Protein AF-A2BY69-F1 (afdb_monomer_lite)

Foldseek 3Di:
DDDPLLVVLVVQVVCVLLPVRPDDPVVSVVSVVVCCVVPVPTVSVVCVQVFSPDDFAADDVPVLLVPDDFQQKKKKFFQFQAWKKKWKDAQQATDFIATRSGHTQSVLLVQAPQDDRGFPGGHIWMWMWGKFFWPDASVVGHVVRVCSSVDDPDDSDRIATATQDISNDQAFSVVRQVNCVVRRHHHTDMDMDRGSVCVVVVQVCVVVVNPPVRGNGQWMKMARRHPVVLVVLCPDPDPRSDRMHTYGD

Structure (mmCIF, N/CA/C/O backbone):
data_AF-A2BY69-F1
#
_entry.id   AF-A2BY69-F1
#
loop_
_atom_site.group_PDB
_atom_site.id
_atom_site.type_symbol
_atom_site.label_atom_id
_atom_site.label_alt_id
_atom_site.label_comp_id
_atom_site.label_asym_id
_atom_site.label_entity_id
_atom_site.label_seq_id
_atom_site.pdbx_PDB_ins_code
_atom_site.Cartn_x
_atom_site.Cartn_y
_atom_site.Cartn_z
_atom_site.occupancy
_atom_site.B_iso_or_equiv
_atom_site.auth_seq_id
_atom_site.auth_comp_id
_atom_site.auth_asym_id
_atom_site.auth_atom_id
_atom_site.pdbx_PDB_model_num
ATOM 1 N N . MET A 1 1 ? 21.248 -17.775 17.901 1.00 46.00 1 MET A N 1
ATOM 2 C CA . MET A 1 1 ? 20.512 -18.798 17.121 1.00 46.00 1 MET A CA 1
ATOM 3 C C . MET A 1 1 ? 19.264 -19.149 17.910 1.00 46.00 1 MET A C 1
ATOM 5 O O . MET A 1 1 ? 19.416 -19.632 19.022 1.00 46.00 1 MET A O 1
ATOM 9 N N . GLY A 1 2 ? 18.074 -18.859 17.382 1.00 60.12 2 GLY A N 1
ATOM 10 C CA . GLY A 1 2 ? 16.815 -19.071 18.106 1.00 60.12 2 GLY A CA 1
ATOM 11 C C . GLY A 1 2 ? 16.456 -20.543 18.325 1.00 60.12 2 GLY A C 1
ATOM 12 O O . GLY A 1 2 ? 16.865 -21.405 17.534 1.00 60.12 2 GLY A O 1
ATOM 13 N N . SER A 1 3 ? 15.687 -20.822 19.382 1.00 81.94 3 SER A N 1
ATOM 14 C CA . SER A 1 3 ? 15.216 -22.175 19.720 1.00 81.94 3 SER A CA 1
ATOM 15 C C . SER A 1 3 ? 14.334 -22.765 18.605 1.00 81.94 3 SER A C 1
ATOM 17 O O . SER A 1 3 ? 13.767 -22.035 17.791 1.00 81.94 3 SER A O 1
ATOM 19 N N . LEU A 1 4 ? 14.191 -24.097 18.537 1.00 81.44 4 LEU A N 1
ATOM 20 C CA . LEU A 1 4 ? 13.299 -24.736 17.554 1.00 81.44 4 LEU A CA 1
ATOM 21 C C . LEU A 1 4 ? 11.851 -24.237 17.703 1.00 81.44 4 LEU A C 1
ATOM 23 O O . LEU A 1 4 ? 11.171 -24.002 16.706 1.00 81.44 4 LEU A O 1
ATOM 27 N N . LEU A 1 5 ? 11.409 -24.016 18.946 1.00 83.75 5 LEU A N 1
ATOM 28 C CA . LEU A 1 5 ? 10.104 -23.434 19.244 1.00 83.75 5 LEU A CA 1
ATOM 29 C C . LEU A 1 5 ? 9.996 -22.002 18.707 1.00 83.75 5 LEU A C 1
ATOM 31 O O . LEU A 1 5 ? 9.004 -21.673 18.068 1.00 83.75 5 LEU A O 1
ATOM 35 N N . GLU A 1 6 ? 11.026 -21.176 18.893 1.00 84.00 6 GLU A N 1
ATOM 36 C CA . GLU A 1 6 ? 11.064 -19.811 18.367 1.00 84.00 6 GLU A CA 1
ATOM 37 C C . GLU A 1 6 ? 11.019 -19.778 16.834 1.00 84.00 6 GLU A C 1
ATOM 39 O O . GLU A 1 6 ? 10.258 -19.004 16.256 1.00 84.00 6 GLU A O 1
ATOM 44 N N . LYS A 1 7 ? 11.789 -20.640 16.158 1.00 80.88 7 LYS A N 1
ATOM 45 C CA . LYS A 1 7 ? 11.764 -20.761 14.691 1.00 80.88 7 LYS A CA 1
ATOM 46 C C . LYS A 1 7 ? 10.387 -21.183 14.184 1.00 80.88 7 LYS A C 1
ATOM 48 O O . LYS A 1 7 ? 9.907 -20.623 13.203 1.00 80.88 7 LYS A O 1
ATOM 53 N N . ASN A 1 8 ? 9.742 -22.128 14.868 1.00 82.94 8 ASN A N 1
ATOM 54 C CA . ASN A 1 8 ? 8.396 -22.576 14.523 1.00 82.94 8 ASN A CA 1
ATOM 55 C C . ASN A 1 8 ? 7.365 -21.465 14.733 1.00 82.94 8 ASN A C 1
ATOM 57 O O . ASN A 1 8 ? 6.547 -21.234 13.852 1.00 82.94 8 ASN A O 1
ATOM 61 N N . VAL A 1 9 ? 7.422 -20.744 15.856 1.00 84.75 9 VAL A N 1
ATOM 62 C CA . VAL A 1 9 ? 6.526 -19.610 16.120 1.00 84.75 9 VAL A CA 1
ATOM 63 C C . VAL A 1 9 ? 6.749 -18.489 15.103 1.00 84.75 9 VAL A C 1
ATOM 65 O O . VAL A 1 9 ? 5.772 -18.009 14.541 1.00 84.75 9 VAL A O 1
ATOM 68 N N . LYS A 1 10 ? 8.003 -18.139 14.776 1.00 80.69 10 LYS A N 1
ATOM 69 C CA . LYS A 1 10 ? 8.342 -17.184 13.703 1.00 80.69 10 LYS A CA 1
ATOM 70 C C . LYS A 1 10 ? 7.743 -17.598 12.365 1.00 80.69 10 LYS A C 1
ATOM 72 O O . LYS A 1 10 ? 7.060 -16.803 11.734 1.00 80.69 10 LYS A O 1
ATOM 77 N N . HIS A 1 11 ? 7.950 -18.849 11.963 1.00 78.19 11 HIS A N 1
ATOM 78 C CA . HIS A 1 11 ? 7.415 -19.366 10.710 1.00 78.19 11 HIS A CA 1
ATOM 79 C C . HIS A 1 11 ? 5.881 -19.344 10.693 1.00 78.19 11 HIS A C 1
ATOM 81 O O . HIS A 1 11 ? 5.283 -18.899 9.721 1.00 78.19 11 HIS A O 1
ATOM 87 N N . LEU A 1 12 ? 5.229 -19.782 11.771 1.00 79.88 12 LEU A N 1
ATOM 88 C CA . LEU A 1 12 ? 3.771 -19.781 11.882 1.00 79.88 12 LEU A CA 1
ATOM 89 C C . LEU A 1 12 ? 3.195 -18.360 11.883 1.00 79.88 12 LEU A C 1
ATOM 91 O O . LEU A 1 12 ? 2.178 -18.130 11.234 1.00 79.88 12 LEU A O 1
ATOM 95 N N . ASP A 1 13 ? 3.858 -17.413 12.551 1.00 75.50 13 ASP A N 1
ATOM 96 C CA . ASP A 1 13 ? 3.493 -15.994 12.551 1.00 75.50 13 ASP A CA 1
ATOM 97 C C . ASP A 1 13 ? 3.672 -15.393 11.153 1.00 75.50 13 ASP A C 1
ATOM 99 O O . ASP A 1 13 ? 2.774 -14.738 10.640 1.00 75.50 13 ASP A O 1
ATOM 103 N N . GLU A 1 14 ? 4.781 -15.676 10.467 1.00 70.25 14 GLU A N 1
ATOM 104 C CA . GLU A 1 14 ? 4.990 -15.286 9.070 1.00 70.25 14 GLU A CA 1
ATOM 105 C C . GLU A 1 14 ? 3.899 -15.852 8.160 1.00 70.25 14 GLU A C 1
ATOM 107 O O . GLU A 1 14 ? 3.285 -15.089 7.418 1.00 70.25 14 GLU A O 1
ATOM 112 N N . GLN A 1 15 ? 3.598 -17.151 8.253 1.00 65.88 15 GLN A N 1
ATOM 113 C CA . GLN A 1 15 ? 2.539 -17.803 7.480 1.00 65.88 15 GLN A CA 1
ATOM 114 C C . GLN A 1 15 ? 1.158 -17.213 7.792 1.00 65.88 15 GLN A C 1
ATOM 116 O O . GLN A 1 15 ? 0.375 -16.965 6.878 1.00 65.88 15 GLN A O 1
ATOM 121 N N . TYR A 1 16 ? 0.867 -16.899 9.053 1.00 66.88 16 TYR A N 1
ATOM 122 C CA . TYR A 1 16 ? -0.346 -16.185 9.451 1.00 66.88 16 TYR A CA 1
ATOM 123 C C . TYR A 1 16 ? -0.386 -14.751 8.892 1.00 66.88 16 TYR A C 1
ATOM 125 O O . TYR A 1 16 ? -1.410 -14.293 8.382 1.00 66.88 16 TYR A O 1
ATOM 133 N N . ARG A 1 17 ? 0.745 -14.039 8.907 1.00 60.16 17 ARG A N 1
ATOM 134 C CA . ARG A 1 17 ? 0.913 -12.678 8.363 1.00 60.16 17 ARG A CA 1
ATOM 135 C C . ARG A 1 17 ? 0.925 -12.628 6.846 1.00 60.16 17 ARG A C 1
ATOM 137 O O . ARG A 1 17 ? 0.700 -11.552 6.300 1.00 60.16 17 ARG A O 1
ATOM 144 N N . ILE A 1 18 ? 1.178 -13.750 6.183 1.00 52.03 18 ILE A N 1
ATOM 145 C CA . ILE A 1 18 ? 0.879 -14.009 4.775 1.00 52.03 18 ILE A CA 1
ATOM 146 C C . ILE A 1 18 ? -0.344 -14.924 4.665 1.00 52.03 18 ILE A C 1
ATOM 148 O O . ILE A 1 18 ? -0.424 -15.728 3.742 1.00 52.03 18 ILE A O 1
ATOM 152 N N . GLY A 1 19 ? -1.289 -14.799 5.619 1.00 44.56 19 GLY A N 1
ATOM 153 C CA . GLY A 1 19 ? -2.601 -15.470 5.772 1.00 44.56 19 GLY A CA 1
ATOM 154 C C . GLY A 1 19 ? -2.773 -16.809 5.061 1.00 44.56 19 GLY A C 1
ATOM 155 O O . GLY A 1 19 ? -3.792 -17.066 4.418 1.00 44.56 19 GLY A O 1
ATOM 156 N N . ASN A 1 20 ? -1.756 -17.635 5.215 1.00 60.81 20 ASN A N 1
ATOM 157 C CA . ASN A 1 20 ? -1.714 -19.059 5.003 1.00 60.81 20 ASN A CA 1
ATOM 158 C C . ASN A 1 20 ? -1.610 -19.694 6.393 1.00 60.81 20 ASN A C 1
ATOM 160 O O . ASN A 1 20 ? -0.633 -20.364 6.713 1.00 60.81 20 ASN A O 1
ATOM 164 N N . ALA A 1 21 ? -2.570 -19.382 7.268 1.00 72.81 21 ALA A N 1
ATOM 165 C CA . ALA A 1 21 ? -2.542 -19.843 8.648 1.00 72.81 21 ALA A CA 1
ATOM 166 C C . ALA A 1 21 ? -2.501 -21.379 8.674 1.00 72.81 21 ALA A C 1
ATOM 168 O O . ALA A 1 21 ? -3.460 -22.042 8.284 1.00 72.81 21 ALA A O 1
ATOM 169 N N . LEU A 1 22 ? -1.365 -21.935 9.103 1.00 74.44 22 LEU A N 1
ATOM 170 C CA . LEU A 1 22 ? -1.152 -23.384 9.165 1.00 74.44 22 LEU A CA 1
ATOM 171 C C . LEU A 1 22 ? -1.817 -24.014 10.395 1.00 74.44 22 LEU A C 1
ATOM 173 O O . LEU A 1 22 ? -2.024 -25.224 10.437 1.00 74.44 22 LEU A O 1
ATOM 177 N N . ILE A 1 23 ? -2.139 -23.195 11.397 1.00 81.50 23 ILE A N 1
ATOM 178 C CA . ILE A 1 23 ? -2.785 -23.597 12.646 1.00 81.50 23 ILE A CA 1
ATOM 179 C C . ILE A 1 23 ? -3.854 -22.574 13.042 1.00 81.50 23 ILE A C 1
ATOM 181 O O . ILE A 1 23 ? -3.875 -21.456 12.531 1.00 81.50 23 ILE A O 1
ATOM 185 N N . SER A 1 24 ? -4.742 -22.958 13.961 1.00 77.00 24 SER A N 1
ATOM 186 C CA . SER A 1 24 ? -5.761 -22.057 14.503 1.00 77.00 24 SER A CA 1
ATOM 187 C C . SER A 1 24 ? -5.163 -21.002 15.434 1.00 77.00 24 SER A C 1
ATOM 189 O O . SER A 1 24 ? -4.161 -21.260 16.101 1.00 77.00 24 SER A O 1
ATOM 191 N N . ASP A 1 25 ? -5.840 -19.858 15.563 1.00 67.25 25 ASP A N 1
ATOM 192 C CA . ASP A 1 25 ? -5.451 -18.775 16.481 1.00 67.25 25 ASP A CA 1
ATOM 193 C C . ASP A 1 25 ? -5.247 -19.290 17.913 1.00 67.25 25 ASP A C 1
ATOM 195 O O . ASP A 1 25 ? -4.233 -19.011 18.541 1.00 67.25 25 ASP A O 1
ATOM 199 N N . LYS A 1 26 ? -6.143 -20.161 18.401 1.00 79.62 26 LYS A N 1
ATOM 200 C CA . LYS A 1 26 ? -6.030 -20.763 19.740 1.00 79.62 26 LYS A CA 1
ATOM 201 C C . LYS A 1 26 ? -4.770 -21.625 19.897 1.00 79.62 26 LYS A C 1
ATOM 203 O O . LYS A 1 26 ? -4.172 -21.644 20.970 1.00 79.62 26 LYS A O 1
ATOM 208 N N . ALA A 1 27 ? -4.382 -22.361 18.855 1.00 78.50 27 ALA A N 1
ATOM 209 C CA . ALA A 1 27 ? -3.165 -23.169 18.870 1.00 78.50 27 ALA A CA 1
ATOM 210 C C . ALA A 1 27 ? -1.909 -22.289 18.789 1.00 78.50 27 ALA A C 1
ATOM 212 O O . ALA A 1 27 ? -0.932 -22.550 19.493 1.00 78.50 27 ALA A O 1
ATOM 213 N N . PHE A 1 28 ? -1.954 -21.228 17.981 1.00 84.06 28 PHE A N 1
ATOM 214 C CA . PHE A 1 28 ? -0.877 -20.249 17.882 1.00 84.06 28 PHE A CA 1
ATOM 215 C C . PHE A 1 28 ? -0.664 -19.507 19.208 1.00 84.06 28 PHE A C 1
ATOM 217 O O . PHE A 1 28 ? 0.459 -19.473 19.706 1.00 84.06 28 PHE A O 1
ATOM 224 N N . ASP A 1 29 ? -1.735 -19.032 19.848 1.00 78.94 29 ASP A N 1
ATOM 225 C CA . ASP A 1 29 ? -1.695 -18.386 21.165 1.00 78.94 29 ASP A CA 1
ATOM 226 C C . ASP A 1 29 ? -1.069 -19.293 22.232 1.00 78.94 29 ASP A C 1
ATOM 228 O O . ASP A 1 29 ? -0.326 -18.837 23.102 1.00 78.94 29 ASP A O 1
ATOM 232 N N . GLN A 1 30 ? -1.362 -20.596 22.182 1.00 87.69 30 GLN A 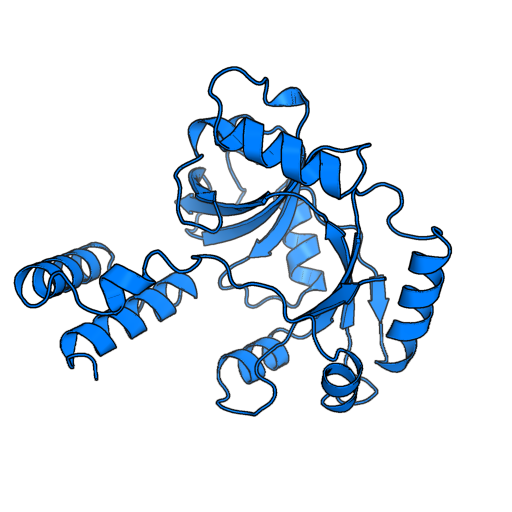N 1
ATOM 233 C CA . GLN A 1 30 ? -0.788 -21.573 23.105 1.00 87.69 30 GLN A CA 1
ATOM 234 C C . GLN A 1 30 ? 0.723 -21.739 22.875 1.00 87.69 30 GLN A C 1
ATOM 236 O O . GLN A 1 30 ? 1.489 -21.777 23.839 1.00 87.69 30 GLN A O 1
ATOM 241 N N . LEU A 1 31 ? 1.164 -21.816 21.614 1.00 87.50 31 LEU A N 1
ATOM 242 C CA . LEU A 1 31 ? 2.583 -21.899 21.254 1.00 87.50 31 LEU A CA 1
ATOM 243 C C . LEU A 1 31 ? 3.340 -20.623 21.626 1.00 87.50 31 LEU A C 1
ATOM 245 O O . LEU A 1 31 ? 4.443 -20.706 22.161 1.00 87.50 31 LEU A O 1
ATOM 249 N N . GLU A 1 32 ? 2.733 -19.460 21.409 1.00 84.38 32 GLU A N 1
ATOM 250 C CA . GLU A 1 32 ? 3.304 -18.173 21.787 1.00 84.38 32 GLU A CA 1
ATOM 251 C C . GLU A 1 32 ? 3.424 -18.036 23.312 1.00 84.38 32 GLU A C 1
ATOM 253 O O . GLU A 1 32 ? 4.479 -17.644 23.807 1.00 84.38 32 GLU A O 1
ATOM 258 N N . LYS A 1 33 ? 2.400 -18.434 24.081 1.00 87.19 33 LYS A N 1
ATOM 259 C CA . LYS A 1 33 ? 2.476 -18.490 25.554 1.00 87.19 33 LYS A CA 1
ATOM 260 C C . LYS A 1 33 ? 3.572 -19.432 26.036 1.00 87.19 33 LYS A C 1
ATOM 262 O O . LYS A 1 33 ? 4.280 -19.112 26.990 1.00 87.19 33 LYS A O 1
ATOM 267 N N . ASN A 1 34 ? 3.718 -20.585 25.387 1.00 87.94 34 ASN A N 1
ATOM 268 C CA . ASN A 1 34 ? 4.782 -21.528 25.706 1.00 87.94 34 ASN A CA 1
ATOM 269 C C . ASN A 1 34 ? 6.156 -20.914 25.433 1.00 87.94 34 ASN A C 1
ATOM 271 O O . ASN A 1 34 ? 7.016 -20.999 26.304 1.00 87.94 34 ASN A O 1
ATOM 275 N N . LEU A 1 35 ? 6.332 -20.248 24.287 1.00 87.06 35 LEU A N 1
ATOM 276 C CA . LEU A 1 35 ? 7.573 -19.559 23.940 1.00 87.06 35 LEU A CA 1
ATOM 277 C C . LEU A 1 35 ? 7.890 -18.434 24.932 1.00 87.06 35 LEU A C 1
ATOM 279 O O . LEU A 1 35 ? 9.024 -18.340 25.383 1.00 87.06 35 LEU A O 1
ATOM 283 N N . LEU A 1 36 ? 6.893 -17.641 25.338 1.00 85.50 36 LEU A N 1
ATOM 284 C CA . LEU A 1 36 ? 7.053 -16.580 26.339 1.00 85.50 36 LEU A CA 1
ATOM 285 C C . LEU A 1 36 ? 7.477 -17.140 27.699 1.00 85.50 36 LEU A C 1
ATOM 287 O O . LEU A 1 36 ? 8.297 -16.542 28.387 1.00 85.50 36 LEU A O 1
ATOM 291 N N . ARG A 1 37 ? 6.938 -18.301 28.087 1.00 87.44 37 ARG A N 1
ATOM 292 C CA . ARG A 1 37 ? 7.314 -18.979 29.332 1.00 87.44 37 ARG A CA 1
ATOM 293 C C . ARG A 1 37 ? 8.746 -19.510 29.286 1.00 87.44 37 ARG A C 1
ATOM 295 O O . ARG A 1 37 ? 9.422 -19.493 30.307 1.00 87.44 37 ARG A O 1
ATOM 302 N N . THR A 1 38 ? 9.175 -20.041 28.143 1.00 87.94 38 THR A N 1
ATOM 303 C CA . THR A 1 38 ? 10.484 -20.696 28.013 1.00 87.94 38 THR A CA 1
ATOM 304 C C . THR A 1 38 ? 11.613 -19.725 27.705 1.00 87.94 38 THR A C 1
ATOM 306 O O . THR A 1 38 ? 12.724 -19.933 28.174 1.00 87.94 38 THR A O 1
ATOM 309 N N . ASP A 1 39 ? 11.343 -18.698 26.902 1.00 85.06 39 ASP A N 1
ATOM 310 C CA . ASP A 1 39 ? 12.336 -17.727 26.449 1.00 85.06 39 ASP A CA 1
ATOM 311 C C . ASP A 1 39 ? 11.678 -16.351 26.201 1.00 85.06 39 ASP A C 1
ATOM 313 O O . ASP A 1 39 ? 11.370 -15.973 25.063 1.00 85.06 39 ASP A O 1
ATOM 317 N N . PRO A 1 40 ? 11.408 -15.595 27.281 1.00 82.75 40 PRO A N 1
ATOM 318 C CA . PRO A 1 40 ? 10.692 -14.324 27.205 1.00 82.75 40 PRO A CA 1
ATOM 319 C C . PRO A 1 40 ? 11.471 -13.210 26.496 1.00 82.75 40 PRO A C 1
ATOM 321 O O . PRO A 1 40 ? 10.858 -12.227 26.086 1.00 82.75 40 PRO A O 1
ATOM 324 N N . GLN A 1 41 ? 12.794 -13.342 26.348 1.00 81.44 41 GLN A N 1
ATOM 325 C CA . GLN A 1 41 ? 13.646 -12.357 25.670 1.00 81.44 41 GLN A CA 1
ATOM 326 C C . GLN A 1 41 ? 14.131 -12.826 24.292 1.00 81.44 41 GLN A C 1
ATOM 328 O O . GLN A 1 41 ? 15.046 -12.218 23.733 1.00 81.44 41 GLN A O 1
ATOM 333 N N . CYS A 1 42 ? 13.529 -13.878 23.726 1.00 78.31 42 CYS A N 1
ATOM 334 C CA . CYS A 1 42 ? 13.924 -14.380 22.415 1.00 78.31 42 CYS A CA 1
ATOM 335 C C . CYS A 1 42 ? 13.767 -13.332 21.304 1.00 78.31 42 CYS A C 1
ATOM 337 O O . CYS A 1 42 ? 12.946 -12.406 21.377 1.00 78.31 42 CYS A O 1
ATOM 339 N N . ASP A 1 43 ? 14.521 -13.528 20.219 1.00 75.31 43 ASP A N 1
ATOM 340 C CA . ASP A 1 43 ? 14.496 -12.628 19.070 1.00 75.31 43 ASP A CA 1
ATOM 341 C C . ASP A 1 43 ? 13.080 -12.482 18.506 1.00 75.31 43 ASP A C 1
ATOM 343 O O . ASP A 1 43 ? 12.744 -11.408 18.031 1.00 75.31 43 ASP A O 1
ATOM 347 N N . TYR A 1 44 ? 12.225 -13.509 18.572 1.00 76.38 44 TYR A N 1
ATOM 348 C CA . TYR A 1 44 ? 10.820 -13.395 18.177 1.00 76.38 44 TYR A CA 1
ATOM 349 C C . TYR A 1 44 ? 10.080 -12.288 18.933 1.00 76.38 44 TYR A C 1
ATOM 351 O O . TYR A 1 44 ? 9.472 -11.455 18.277 1.00 76.38 44 TYR A O 1
ATOM 359 N N . PHE A 1 45 ? 10.144 -12.203 20.265 1.00 73.44 45 PHE A N 1
ATOM 360 C CA . PHE A 1 45 ? 9.441 -11.136 20.996 1.00 73.44 45 PHE A CA 1
ATOM 361 C C . PHE A 1 45 ? 10.094 -9.765 20.800 1.00 73.44 45 PHE A C 1
ATOM 363 O O . PHE A 1 45 ? 9.388 -8.757 20.719 1.00 73.44 45 PHE A O 1
ATOM 370 N N . ASN A 1 46 ? 11.416 -9.733 20.614 1.00 65.19 46 ASN A N 1
ATOM 371 C CA . ASN A 1 46 ? 12.148 -8.509 20.285 1.00 65.19 46 ASN A CA 1
ATOM 372 C C . ASN A 1 46 ? 11.803 -8.000 18.867 1.00 65.19 46 ASN A C 1
ATOM 374 O O . ASN A 1 46 ? 11.634 -6.801 18.651 1.00 65.19 46 ASN A O 1
ATOM 378 N N . GLN A 1 47 ? 11.643 -8.913 17.902 1.00 58.16 47 GLN A N 1
ATOM 379 C CA . GLN A 1 47 ? 11.380 -8.647 16.481 1.00 58.16 47 GLN A CA 1
ATOM 380 C C . GLN A 1 47 ? 9.893 -8.669 16.116 1.00 58.16 47 GLN A C 1
ATOM 382 O O . GLN A 1 47 ? 9.532 -8.191 15.047 1.00 58.16 47 GLN A O 1
ATOM 387 N N . LYS A 1 48 ? 8.991 -9.150 16.974 1.00 54.28 48 LYS A N 1
ATOM 388 C CA . LYS A 1 48 ? 7.537 -9.026 16.771 1.00 54.28 48 LYS A CA 1
ATOM 389 C C . LYS A 1 48 ? 7.141 -7.551 16.637 1.00 54.28 48 LYS A C 1
ATOM 391 O O . LYS A 1 48 ? 6.212 -7.226 15.900 1.00 54.28 48 LYS A O 1
ATOM 396 N N . ASN A 1 49 ? 7.924 -6.671 17.265 1.00 43.09 49 ASN A N 1
ATOM 397 C CA . ASN A 1 49 ? 7.853 -5.215 17.152 1.00 43.09 49 ASN A CA 1
ATOM 398 C C . ASN A 1 49 ? 8.537 -4.643 15.887 1.00 43.09 49 ASN A C 1
ATOM 400 O O . ASN A 1 49 ? 8.316 -3.478 15.546 1.00 43.09 49 ASN A O 1
ATOM 404 N N . ASN A 1 50 ? 9.318 -5.441 15.148 1.00 40.59 50 ASN A N 1
ATOM 405 C CA . ASN A 1 50 ? 9.857 -5.073 13.839 1.00 40.59 50 ASN A CA 1
ATOM 406 C C . ASN A 1 50 ? 8.766 -5.225 12.772 1.00 40.59 50 ASN A C 1
ATOM 408 O O . ASN A 1 50 ? 8.564 -6.275 12.175 1.00 40.59 50 ASN A O 1
ATOM 412 N N . LEU A 1 51 ? 8.052 -4.115 12.584 1.00 45.81 51 LEU A N 1
ATOM 413 C CA . LEU A 1 51 ? 7.199 -3.740 11.456 1.00 45.81 51 LEU A CA 1
ATOM 414 C C . LEU A 1 51 ? 6.363 -4.884 10.842 1.00 45.81 51 LEU A C 1
ATOM 416 O O . LEU A 1 51 ? 6.757 -5.547 9.887 1.00 45.81 51 LEU A O 1
ATOM 420 N N . LEU A 1 52 ? 5.119 -5.002 11.308 1.00 58.53 52 LEU A N 1
ATOM 421 C CA . LEU A 1 52 ? 4.065 -5.872 10.763 1.00 58.53 52 LEU A CA 1
ATOM 422 C C . LEU A 1 52 ? 3.729 -5.591 9.284 1.00 58.53 52 LEU A C 1
ATOM 424 O O . LEU A 1 52 ? 3.056 -6.396 8.638 1.00 58.53 52 LEU A O 1
ATOM 428 N N . LEU A 1 53 ? 4.202 -4.465 8.735 1.00 59.72 53 LEU A N 1
ATOM 429 C CA . LEU A 1 53 ? 4.135 -4.135 7.312 1.00 59.72 53 LEU A CA 1
ATOM 430 C C . LEU A 1 53 ? 5.559 -3.904 6.766 1.00 59.72 53 LEU A C 1
ATOM 432 O O . LEU A 1 53 ? 6.260 -3.036 7.296 1.00 59.72 53 LEU A O 1
ATOM 436 N N . PRO A 1 54 ? 5.985 -4.626 5.710 1.00 59.94 54 PRO A N 1
ATOM 437 C CA . PRO A 1 54 ? 7.325 -4.490 5.153 1.00 59.94 54 PRO A CA 1
ATOM 438 C C . PRO A 1 54 ? 7.523 -3.106 4.528 1.00 59.94 54 PRO A C 1
ATOM 440 O O . PRO A 1 54 ? 6.600 -2.528 3.948 1.00 59.94 54 PRO A O 1
ATOM 443 N N . SER A 1 55 ? 8.746 -2.588 4.625 1.00 61.53 55 SER A N 1
ATOM 444 C CA . SER A 1 55 ? 9.159 -1.389 3.894 1.00 61.53 55 SER A CA 1
ATOM 445 C C . SER A 1 55 ? 9.354 -1.710 2.407 1.00 61.53 55 SER A C 1
ATOM 447 O O . SER A 1 55 ? 9.683 -2.836 2.039 1.00 61.53 55 SER A O 1
ATOM 449 N N . LEU A 1 56 ? 9.154 -0.714 1.543 1.00 72.31 56 LEU A N 1
ATOM 450 C CA . LEU A 1 56 ? 9.498 -0.829 0.124 1.00 72.31 56 LEU A CA 1
ATOM 451 C C . LEU A 1 56 ? 11.016 -0.757 -0.052 1.00 72.31 56 LEU A C 1
ATOM 453 O O . LEU A 1 56 ? 11.647 0.116 0.543 1.00 72.31 56 LEU A O 1
ATOM 457 N N . ALA A 1 57 ? 11.570 -1.600 -0.922 1.00 73.31 57 ALA A N 1
ATOM 458 C CA . ALA A 1 57 ? 12.945 -1.439 -1.377 1.00 73.31 57 ALA A CA 1
ATOM 459 C C . ALA A 1 57 ? 13.076 -0.194 -2.268 1.00 73.31 57 ALA A C 1
ATOM 461 O O . ALA A 1 57 ? 12.152 0.154 -3.014 1.00 73.31 57 ALA A O 1
ATOM 462 N N . ASN A 1 58 ? 14.197 0.514 -2.133 1.00 68.88 58 ASN A N 1
ATOM 463 C CA . ASN A 1 58 ? 14.375 1.860 -2.683 1.00 68.88 58 ASN A CA 1
ATOM 464 C C . ASN A 1 58 ? 15.821 2.204 -3.082 1.00 68.88 58 ASN A C 1
ATOM 466 O O . ASN A 1 58 ? 16.088 3.367 -3.368 1.00 68.88 58 ASN A O 1
ATOM 470 N N . GLU A 1 59 ? 16.739 1.239 -3.091 1.00 67.31 59 GLU A N 1
ATOM 471 C CA . GLU A 1 59 ? 18.169 1.477 -3.326 1.00 67.31 59 GLU A CA 1
ATOM 472 C C . GLU A 1 59 ? 18.513 1.519 -4.823 1.00 67.31 59 GLU A C 1
ATOM 474 O O . GLU A 1 59 ? 18.998 2.533 -5.317 1.00 67.31 59 GLU A O 1
ATOM 479 N N . ASN A 1 60 ? 18.202 0.458 -5.578 1.00 79.62 60 ASN A N 1
ATOM 480 C CA . ASN A 1 60 ? 18.549 0.342 -6.993 1.00 79.62 60 ASN A CA 1
ATOM 481 C C . ASN A 1 60 ? 17.403 -0.233 -7.847 1.00 79.62 60 ASN A C 1
ATOM 483 O O . ASN A 1 60 ? 17.337 -1.423 -8.164 1.00 79.62 60 ASN A O 1
ATOM 487 N N . HIS A 1 61 ? 16.496 0.648 -8.277 1.00 82.69 61 HIS A N 1
ATOM 488 C CA . HIS A 1 61 ? 15.399 0.269 -9.172 1.00 82.69 61 HIS A CA 1
ATOM 489 C C . HIS A 1 61 ? 15.884 -0.202 -10.557 1.00 82.69 61 HIS A C 1
ATOM 491 O O . HIS A 1 61 ? 15.156 -0.929 -11.230 1.00 82.69 61 HIS A O 1
ATOM 497 N N . ILE A 1 62 ? 17.100 0.171 -10.981 1.00 87.12 62 ILE A N 1
ATOM 498 C CA . ILE A 1 62 ? 17.690 -0.269 -12.253 1.00 87.12 62 ILE A CA 1
ATOM 499 C C . ILE A 1 62 ? 18.024 -1.760 -12.177 1.00 87.12 62 ILE A C 1
ATOM 501 O O . ILE A 1 62 ? 17.632 -2.511 -13.067 1.00 87.12 62 ILE A O 1
ATOM 505 N N . GLU A 1 63 ? 18.660 -2.211 -11.091 1.00 87.75 63 GLU A N 1
ATOM 506 C CA . GLU A 1 63 ? 18.906 -3.641 -10.848 1.00 87.75 63 GLU A CA 1
ATOM 507 C C . GLU A 1 63 ? 17.600 -4.436 -10.760 1.00 87.75 63 GLU A C 1
ATOM 509 O O . GLU A 1 63 ? 17.477 -5.503 -11.367 1.00 87.75 63 GLU A O 1
ATOM 514 N N . PHE A 1 64 ? 16.590 -3.892 -10.073 1.00 89.00 64 PHE A N 1
ATOM 515 C CA . PHE A 1 64 ? 15.267 -4.510 -10.037 1.00 89.00 64 PHE A CA 1
ATOM 516 C C . PHE A 1 64 ? 14.689 -4.683 -11.449 1.00 89.00 64 PHE A C 1
ATOM 518 O O . PHE A 1 64 ? 14.249 -5.778 -11.792 1.00 89.00 64 PHE A O 1
ATOM 525 N N . LEU A 1 65 ? 14.723 -3.652 -12.296 1.00 91.19 65 LEU A N 1
ATOM 526 C CA . LEU A 1 65 ? 14.214 -3.749 -13.668 1.00 91.19 65 LEU A CA 1
ATOM 527 C C . LEU A 1 65 ? 15.051 -4.687 -14.547 1.00 91.19 65 LEU A C 1
ATOM 529 O O . LEU A 1 65 ? 14.478 -5.404 -15.366 1.00 91.19 65 LEU A O 1
ATOM 533 N N . ALA A 1 66 ? 16.372 -4.717 -14.361 1.00 91.19 66 ALA A N 1
ATOM 534 C CA . ALA A 1 66 ? 17.275 -5.622 -15.068 1.00 91.19 66 ALA A CA 1
ATOM 535 C C . ALA A 1 66 ? 17.033 -7.096 -14.701 1.00 91.19 66 ALA A C 1
ATOM 537 O O . ALA A 1 66 ? 17.209 -7.977 -15.538 1.00 91.19 66 ALA A O 1
ATOM 538 N N . SER A 1 67 ? 16.560 -7.367 -13.478 1.00 89.88 67 SER A N 1
ATOM 539 C CA . SER A 1 67 ? 16.187 -8.716 -13.027 1.00 89.88 67 SER A CA 1
ATOM 540 C C . SER A 1 67 ? 14.865 -9.241 -13.620 1.00 89.88 67 SER A C 1
ATOM 542 O O . SER A 1 67 ? 14.450 -10.361 -13.313 1.00 89.88 67 SER A O 1
ATOM 544 N N . LEU A 1 68 ? 14.158 -8.441 -14.426 1.00 92.19 68 LEU A N 1
ATOM 545 C CA . LEU A 1 68 ? 12.865 -8.786 -15.017 1.00 92.19 68 LEU A CA 1
ATOM 546 C C . LEU A 1 68 ? 12.975 -9.025 -16.525 1.00 92.19 68 LEU A C 1
ATOM 548 O O . LEU A 1 68 ? 13.749 -8.382 -17.231 1.00 92.19 68 LEU A O 1
ATOM 552 N N . LEU A 1 69 ? 12.108 -9.893 -17.053 1.00 93.88 69 LEU A N 1
ATOM 553 C CA . LEU A 1 69 ? 11.935 -10.023 -18.500 1.00 93.88 69 LEU A CA 1
ATOM 554 C C . LEU A 1 69 ? 11.406 -8.706 -19.082 1.00 93.88 69 LEU A C 1
ATOM 556 O O . LEU A 1 69 ? 10.544 -8.062 -18.477 1.00 93.88 69 LEU A O 1
ATOM 560 N N . LYS A 1 70 ? 11.855 -8.338 -20.287 1.00 94.31 70 LYS A N 1
ATOM 561 C CA . LYS A 1 70 ? 11.490 -7.068 -20.946 1.00 94.31 70 LYS A CA 1
ATOM 562 C C . LYS A 1 70 ? 9.978 -6.859 -21.083 1.00 94.31 70 LYS A C 1
ATOM 564 O O . LYS A 1 70 ? 9.519 -5.727 -20.992 1.00 94.31 70 LYS A O 1
ATOM 569 N N . ASN A 1 71 ? 9.215 -7.934 -21.277 1.00 95.38 71 ASN A N 1
ATOM 570 C CA . ASN A 1 71 ? 7.752 -7.946 -21.407 1.00 95.38 71 ASN A CA 1
ATOM 571 C C . ASN A 1 71 ? 7.014 -8.184 -20.073 1.00 95.38 71 ASN A C 1
ATOM 573 O O . ASN A 1 71 ? 5.825 -8.515 -20.063 1.00 95.38 71 ASN A O 1
ATOM 577 N N . THR A 1 72 ? 7.703 -8.055 -18.936 1.00 96.31 72 THR A N 1
ATOM 578 C CA . THR A 1 72 ? 7.052 -8.149 -17.628 1.00 96.31 72 THR A CA 1
ATOM 579 C C . THR A 1 72 ? 6.097 -6.975 -17.462 1.00 96.31 72 THR A C 1
ATOM 581 O O . THR A 1 72 ? 6.510 -5.816 -17.458 1.00 96.31 72 THR A O 1
ATOM 584 N N . ARG A 1 73 ? 4.809 -7.280 -17.278 1.00 97.94 73 ARG A N 1
ATOM 585 C CA . ARG A 1 73 ? 3.790 -6.264 -17.003 1.00 97.94 73 ARG A CA 1
ATOM 586 C C . ARG A 1 73 ? 3.956 -5.706 -15.597 1.00 97.94 73 ARG A C 1
ATOM 588 O O . ARG A 1 73 ? 3.974 -6.473 -14.627 1.00 97.94 73 ARG A O 1
ATOM 595 N N . LEU A 1 74 ? 4.005 -4.385 -15.484 1.00 97.94 74 LEU A N 1
ATOM 596 C CA . LEU A 1 74 ? 4.143 -3.679 -14.213 1.00 97.94 74 LEU A CA 1
ATOM 597 C C . LEU A 1 74 ? 2.942 -2.768 -13.968 1.00 97.94 74 LEU A C 1
ATOM 599 O O . LEU A 1 74 ? 2.294 -2.309 -14.906 1.00 97.94 74 LEU A O 1
ATOM 603 N N . SER A 1 75 ? 2.661 -2.483 -12.701 1.00 98.00 75 SER A N 1
ATOM 604 C CA . SER A 1 75 ? 1.793 -1.378 -12.301 1.00 98.00 75 SER A CA 1
ATOM 605 C C . SER A 1 75 ? 2.636 -0.224 -11.770 1.00 98.00 75 SER A C 1
ATOM 607 O O . SER A 1 75 ? 3.528 -0.468 -10.955 1.00 98.00 75 SER A O 1
ATOM 609 N N . ILE A 1 76 ? 2.313 1.003 -12.169 1.00 98.06 76 ILE A N 1
ATOM 610 C CA . ILE A 1 76 ? 2.914 2.243 -11.676 1.00 98.06 76 ILE A CA 1
ATOM 611 C C . ILE A 1 76 ? 1.878 2.980 -10.830 1.00 98.06 76 ILE A C 1
ATOM 613 O O . ILE A 1 76 ? 0.796 3.301 -11.324 1.00 98.06 76 ILE A O 1
ATOM 617 N N . GLN A 1 77 ? 2.204 3.240 -9.569 1.00 98.00 77 GLN A N 1
ATOM 618 C CA . GLN A 1 77 ? 1.311 3.832 -8.566 1.00 98.00 77 GLN A CA 1
ATOM 619 C C . GLN A 1 77 ? 2.009 5.023 -7.887 1.00 98.00 77 GLN A C 1
ATOM 621 O O . GLN A 1 77 ? 3.239 5.061 -7.880 1.00 98.00 77 GLN A O 1
ATOM 626 N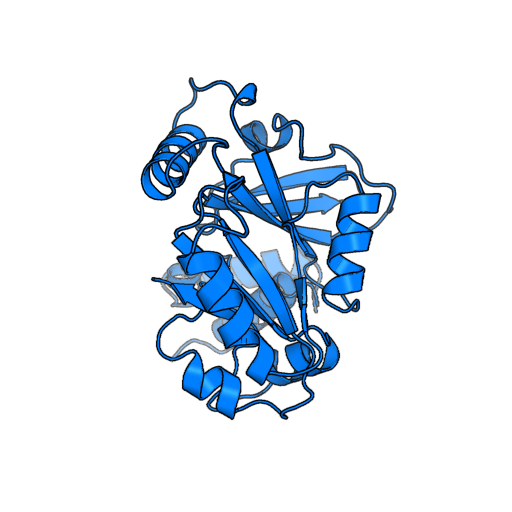 N . PRO A 1 78 ? 1.288 5.994 -7.302 1.00 97.56 78 PRO A N 1
ATOM 627 C CA . PRO A 1 78 ? 1.903 7.012 -6.455 1.00 97.56 78 PRO A CA 1
ATOM 628 C C . PRO A 1 78 ? 2.535 6.373 -5.216 1.00 97.56 78 PRO A C 1
ATOM 630 O O . PRO A 1 78 ? 1.923 5.502 -4.587 1.00 97.56 78 PRO A O 1
ATOM 633 N N . LYS A 1 79 ? 3.720 6.843 -4.819 1.00 96.19 79 LYS A N 1
ATOM 634 C CA . LYS A 1 79 ? 4.244 6.588 -3.476 1.00 96.19 79 LYS A CA 1
ATOM 635 C C . LYS A 1 79 ? 3.621 7.602 -2.518 1.00 96.19 79 LYS A C 1
ATOM 637 O O . LYS A 1 79 ? 4.192 8.649 -2.243 1.00 96.19 79 LYS A O 1
ATOM 642 N N . ILE A 1 80 ? 2.404 7.299 -2.075 1.00 96.69 80 ILE A N 1
ATOM 643 C CA . ILE A 1 80 ? 1.652 8.153 -1.150 1.00 96.69 80 ILE A CA 1
ATOM 644 C C . ILE A 1 80 ? 2.404 8.208 0.181 1.00 96.69 80 ILE A C 1
ATOM 646 O O . ILE A 1 80 ? 2.644 7.165 0.785 1.00 96.69 80 ILE A O 1
ATOM 650 N N . ASP A 1 81 ? 2.740 9.411 0.640 1.00 93.56 81 ASP A N 1
ATOM 651 C CA . ASP A 1 81 ? 3.356 9.617 1.946 1.00 93.56 81 ASP A CA 1
ATOM 652 C C . ASP A 1 81 ? 2.294 9.881 3.009 1.00 93.56 81 ASP A C 1
ATOM 654 O O . ASP A 1 81 ? 1.590 10.900 3.026 1.00 93.56 81 ASP A O 1
ATOM 658 N N . GLY A 1 82 ? 2.188 8.921 3.918 1.00 93.69 82 GLY A N 1
ATOM 659 C CA . GLY A 1 82 ? 1.216 8.906 4.988 1.00 93.69 82 GLY A CA 1
ATOM 660 C C . GLY A 1 82 ? 1.654 7.969 6.107 1.00 93.69 82 GLY A C 1
ATOM 661 O O . GLY A 1 82 ? 2.802 8.003 6.561 1.00 93.69 82 GLY A O 1
ATOM 662 N N . CYS A 1 83 ? 0.715 7.168 6.599 1.00 94.19 83 CYS A N 1
ATOM 663 C CA . CYS A 1 83 ? 0.982 6.079 7.525 1.00 94.19 83 CYS A CA 1
ATOM 664 C C . CYS A 1 83 ? 0.354 4.783 7.011 1.00 94.19 83 CYS A C 1
ATOM 666 O O . CYS A 1 83 ? -0.862 4.710 6.825 1.00 94.19 83 CYS A O 1
ATOM 668 N N . ALA A 1 84 ? 1.174 3.746 6.855 1.00 94.38 84 ALA A N 1
ATOM 669 C CA . ALA A 1 84 ? 0.717 2.423 6.461 1.00 94.38 84 ALA A CA 1
ATOM 670 C C . ALA A 1 84 ? -0.178 1.794 7.542 1.00 94.38 84 ALA A C 1
ATOM 672 O O . ALA A 1 84 ? 0.211 1.697 8.715 1.00 94.38 84 ALA A O 1
ATOM 673 N N . ILE A 1 85 ? -1.362 1.345 7.123 1.00 95.62 85 ILE A N 1
ATOM 674 C CA . ILE A 1 85 ? -2.381 0.715 7.965 1.00 95.62 85 ILE A CA 1
ATOM 675 C C . ILE A 1 85 ? -2.728 -0.666 7.403 1.00 95.62 85 ILE A C 1
ATOM 677 O O . ILE A 1 85 ? -2.959 -0.828 6.200 1.00 95.62 85 ILE A O 1
ATOM 681 N N . ALA A 1 86 ? -2.823 -1.649 8.295 1.00 93.81 86 ALA A N 1
ATOM 682 C CA . ALA A 1 86 ? -3.430 -2.945 8.017 1.00 93.81 86 ALA A CA 1
ATOM 683 C C . ALA A 1 86 ? -4.833 -2.984 8.629 1.00 93.81 86 ALA A C 1
ATOM 685 O O . ALA A 1 86 ? -5.011 -2.572 9.776 1.00 93.81 86 ALA A O 1
ATOM 686 N N . ILE A 1 87 ? -5.821 -3.481 7.886 1.00 95.19 87 ILE A N 1
ATOM 687 C CA . ILE A 1 87 ? -7.202 -3.621 8.360 1.00 95.19 87 ILE A CA 1
ATOM 688 C C . ILE A 1 87 ? -7.635 -5.074 8.209 1.00 95.19 87 ILE A C 1
ATOM 690 O O . ILE A 1 87 ? -7.625 -5.607 7.102 1.00 95.19 87 ILE A O 1
ATOM 694 N N . ASN A 1 88 ? -8.063 -5.680 9.312 1.00 92.00 88 ASN A N 1
ATOM 695 C CA . ASN A 1 88 ? -8.636 -7.017 9.345 1.00 92.00 88 ASN A CA 1
ATOM 696 C C . ASN A 1 88 ? -10.161 -6.929 9.277 1.00 92.00 88 ASN A C 1
ATOM 698 O O . ASN A 1 88 ? -10.791 -6.203 10.056 1.00 92.00 88 ASN A O 1
ATOM 702 N N . TYR A 1 89 ? -10.741 -7.724 8.386 1.00 89.19 89 TYR A N 1
ATOM 703 C CA . TYR A 1 89 ? -12.171 -7.984 8.302 1.00 89.19 89 TYR A CA 1
ATOM 704 C C . TYR A 1 89 ? -12.442 -9.423 8.733 1.00 89.19 89 TYR A C 1
ATOM 706 O O . TYR A 1 89 ? -11.721 -10.322 8.309 1.00 89.19 89 TYR A O 1
ATOM 714 N N . ILE A 1 90 ? -13.480 -9.627 9.548 1.00 85.56 90 ILE A N 1
ATOM 715 C CA . ILE A 1 90 ? -13.979 -10.952 9.943 1.00 85.56 90 ILE A CA 1
ATOM 716 C C . ILE A 1 90 ? -15.393 -11.106 9.399 1.00 85.56 90 ILE A C 1
ATOM 718 O O . ILE A 1 90 ? -16.256 -10.265 9.670 1.00 85.56 90 ILE A O 1
ATOM 722 N N . ASN A 1 91 ? -15.637 -12.146 8.603 1.00 84.06 91 ASN A N 1
ATOM 723 C CA . ASN A 1 91 ? -16.896 -12.361 7.885 1.00 84.06 91 ASN A CA 1
ATOM 724 C C . ASN A 1 91 ? -17.368 -11.096 7.142 1.00 84.06 91 ASN A C 1
ATOM 726 O O . ASN A 1 91 ? -18.541 -10.708 7.194 1.00 84.06 91 ASN A O 1
ATOM 730 N N . GLY A 1 92 ? -16.418 -10.399 6.510 1.00 87.31 92 GLY A N 1
ATOM 731 C CA . GLY A 1 92 ? -16.656 -9.142 5.802 1.00 87.31 92 GLY A CA 1
ATOM 732 C C . GLY A 1 92 ? -16.940 -7.927 6.681 1.00 87.31 92 GLY A C 1
ATOM 733 O O . GLY A 1 92 ? -17.180 -6.855 6.139 1.00 87.31 92 GLY A O 1
ATOM 734 N N . LYS A 1 93 ? -16.928 -8.033 8.012 1.00 94.31 93 LYS A N 1
ATOM 735 C CA . LYS A 1 93 ? -17.132 -6.897 8.923 1.00 94.31 93 LYS A CA 1
ATOM 736 C C . LYS A 1 93 ? -15.793 -6.350 9.395 1.00 94.31 93 LYS A C 1
ATOM 738 O O . LYS A 1 93 ? -14.911 -7.121 9.764 1.00 94.31 93 LYS A O 1
ATOM 743 N N . PHE A 1 94 ? -15.655 -5.026 9.407 1.00 95.62 94 PHE A N 1
ATOM 744 C CA . PHE A 1 94 ? -14.474 -4.359 9.950 1.00 95.62 94 PHE A CA 1
ATOM 745 C C . PHE A 1 94 ? -14.256 -4.805 11.401 1.00 95.62 94 PHE A C 1
ATOM 747 O O . PHE A 1 94 ? -15.142 -4.621 12.239 1.00 95.62 94 PHE A O 1
ATOM 754 N N . ASN A 1 95 ? -13.085 -5.373 11.688 1.00 90.88 95 ASN A N 1
ATOM 755 C CA . ASN A 1 95 ? -12.762 -5.915 13.004 1.00 90.88 95 ASN A CA 1
ATOM 756 C C . ASN A 1 95 ? -11.668 -5.104 13.706 1.00 90.88 95 ASN A C 1
ATOM 758 O O . ASN A 1 95 ? -11.887 -4.579 14.795 1.00 90.88 95 ASN A O 1
ATOM 762 N N . LYS A 1 96 ? -10.496 -4.977 13.075 1.00 89.69 96 LYS A N 1
ATOM 763 C CA . LYS A 1 96 ? -9.309 -4.374 13.699 1.00 89.69 96 LYS A CA 1
ATOM 764 C C . LYS A 1 96 ? -8.492 -3.592 12.683 1.00 89.69 96 LYS A C 1
ATOM 766 O O . LYS A 1 96 ? -8.403 -4.006 11.530 1.00 89.69 96 LYS A O 1
ATOM 771 N N . ALA A 1 97 ? -7.865 -2.501 13.113 1.00 93.12 97 ALA A N 1
ATOM 772 C CA . ALA A 1 97 ? -6.874 -1.793 12.311 1.00 93.12 97 ALA A CA 1
ATOM 773 C C . ALA A 1 97 ? -5.612 -1.488 13.120 1.00 93.12 97 ALA A C 1
ATOM 775 O O . ALA A 1 97 ? -5.694 -1.019 14.255 1.00 93.12 97 ALA A O 1
ATOM 776 N N . ILE A 1 98 ? -4.453 -1.729 12.511 1.00 87.00 98 ILE A N 1
ATOM 777 C CA . ILE A 1 98 ? -3.140 -1.543 13.132 1.00 87.00 98 ILE A CA 1
ATOM 778 C C . ILE A 1 98 ? -2.219 -0.707 12.247 1.00 87.00 98 ILE A C 1
ATOM 780 O O . ILE A 1 98 ? -2.317 -0.738 11.019 1.00 87.00 98 ILE A O 1
ATOM 784 N N . THR A 1 99 ? -1.307 0.034 12.871 1.00 87.38 99 THR A N 1
ATOM 785 C CA . THR A 1 99 ? -0.202 0.694 12.164 1.00 87.38 99 THR A CA 1
ATOM 786 C C . THR A 1 99 ? 0.863 -0.321 11.749 1.00 87.38 99 THR A C 1
ATOM 788 O O . THR A 1 99 ? 0.876 -1.464 12.208 1.00 87.38 99 THR A O 1
ATOM 791 N N . ARG A 1 100 ? 1.832 0.120 10.939 1.00 80.06 100 ARG A N 1
ATOM 792 C CA . ARG A 1 100 ? 3.040 -0.659 10.623 1.00 80.06 100 ARG A CA 1
ATOM 793 C C . ARG A 1 100 ? 3.757 -1.218 11.859 1.00 80.06 100 ARG A C 1
ATOM 795 O O . ARG A 1 100 ? 4.247 -2.335 11.798 1.00 80.06 100 ARG A O 1
ATOM 802 N N . THR A 1 101 ? 3.821 -0.475 12.962 1.00 74.94 101 THR A N 1
ATOM 803 C CA . THR A 1 101 ? 4.458 -0.925 14.215 1.00 74.94 101 THR A CA 1
ATOM 804 C C . THR A 1 101 ? 3.545 -1.800 15.080 1.00 74.94 101 THR A C 1
ATOM 806 O O . THR A 1 101 ? 3.954 -2.221 16.153 1.00 74.94 101 THR A O 1
ATOM 809 N N . GLY A 1 102 ? 2.312 -2.073 14.642 1.00 75.19 102 GLY A N 1
ATOM 810 C CA . GLY A 1 102 ? 1.350 -2.908 15.366 1.00 75.19 102 GLY A CA 1
ATOM 811 C C . GLY A 1 102 ? 0.459 -2.173 16.354 1.00 75.19 102 GLY A C 1
ATOM 812 O O . GLY A 1 102 ? -0.339 -2.809 17.039 1.00 75.19 102 GLY A O 1
ATOM 813 N N . PHE A 1 103 ? 0.550 -0.844 16.421 1.00 80.56 103 PHE A N 1
ATOM 814 C CA . PHE A 1 103 ? -0.275 -0.057 17.329 1.00 80.56 103 PHE A CA 1
ATOM 815 C C . PHE A 1 103 ? -1.745 -0.086 16.896 1.00 80.56 103 PHE A C 1
ATOM 817 O O . PHE A 1 103 ? -2.053 0.130 15.721 1.00 80.56 103 PHE A O 1
ATOM 824 N N . ASP A 1 104 ? -2.650 -0.335 17.843 1.00 85.31 104 ASP A N 1
ATOM 825 C CA . ASP A 1 104 ? -4.086 -0.399 17.574 1.00 85.31 104 ASP A CA 1
ATOM 826 C C . ASP A 1 104 ? -4.662 0.999 17.317 1.00 85.31 104 ASP A C 1
ATOM 828 O O . ASP A 1 104 ? -4.628 1.894 18.164 1.00 85.31 104 ASP A O 1
ATOM 832 N N . VAL A 1 105 ? -5.224 1.176 16.125 1.00 91.75 105 VAL A N 1
ATOM 833 C CA . VAL A 1 105 ? -5.848 2.424 15.668 1.00 91.75 105 VAL A CA 1
ATOM 834 C C . VAL A 1 105 ? -7.292 2.204 15.212 1.00 91.75 105 VAL A C 1
ATOM 836 O O . VAL A 1 105 ? -7.883 3.056 14.546 1.00 91.75 105 VAL A O 1
ATOM 839 N N . THR A 1 106 ? -7.898 1.086 15.614 1.00 91.81 106 THR A 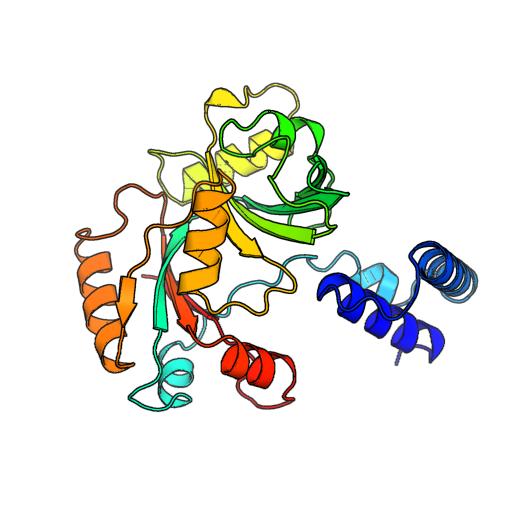N 1
ATOM 840 C CA . THR A 1 106 ? -9.232 0.617 15.208 1.00 91.81 106 THR A CA 1
ATOM 841 C C . THR A 1 106 ? -10.299 1.700 15.355 1.00 91.81 106 THR A C 1
ATOM 843 O O . THR A 1 106 ? -11.038 1.983 14.412 1.00 91.81 106 THR A O 1
ATOM 846 N N . SER A 1 107 ? -10.346 2.378 16.507 1.00 92.56 107 SER A N 1
ATOM 847 C CA . SER A 1 107 ? -11.351 3.413 16.803 1.00 92.56 107 SER A CA 1
ATOM 848 C C . SER A 1 107 ? -11.261 4.651 15.900 1.00 92.56 107 SER A C 1
ATOM 850 O O . SER A 1 107 ? -12.263 5.343 15.706 1.00 92.56 107 SER A O 1
ATOM 852 N N . LYS A 1 108 ? -10.077 4.934 15.344 1.00 93.06 108 LYS A N 1
ATOM 853 C CA . LYS A 1 108 ? -9.821 6.055 14.430 1.00 93.06 108 LYS A CA 1
ATOM 854 C C . LYS A 1 108 ? -10.085 5.649 12.991 1.00 93.06 108 LYS A C 1
ATOM 856 O O . LYS A 1 108 ? -10.833 6.333 12.299 1.00 93.06 108 LYS A O 1
ATOM 861 N N . ILE A 1 109 ? -9.531 4.511 12.574 1.00 95.19 109 ILE A N 1
ATOM 862 C CA . ILE A 1 109 ? -9.656 4.007 11.203 1.00 95.19 109 ILE A CA 1
ATOM 863 C C . ILE A 1 109 ? -11.113 3.685 10.862 1.00 95.19 109 ILE A C 1
ATOM 865 O O . ILE A 1 109 ? -11.562 4.025 9.774 1.00 95.19 109 ILE A O 1
ATOM 869 N N . LYS A 1 110 ? -11.899 3.164 11.814 1.00 94.50 110 LYS A N 1
ATOM 870 C CA . LYS A 1 110 ? -13.342 2.922 11.630 1.00 94.50 110 LYS A CA 1
ATOM 871 C C . LYS A 1 110 ? -14.148 4.189 11.292 1.00 94.50 110 LYS A C 1
ATOM 873 O O . LYS A 1 110 ? -15.247 4.083 10.763 1.00 94.50 110 LYS A O 1
ATOM 878 N N . LYS A 1 111 ? -13.637 5.383 11.626 1.00 93.75 111 LYS A N 1
ATOM 879 C CA . LYS A 1 111 ? -14.287 6.681 11.357 1.00 93.75 111 LYS A CA 1
ATOM 880 C C . LYS A 1 111 ? -13.868 7.297 10.018 1.00 93.75 111 LYS A C 1
ATOM 882 O O . LYS A 1 111 ? -14.393 8.347 9.652 1.00 93.75 111 LYS A O 1
ATOM 887 N N . ILE A 1 112 ? -12.903 6.699 9.319 1.00 95.00 112 ILE A N 1
ATOM 888 C CA . ILE A 1 112 ? -12.445 7.178 8.015 1.00 95.00 112 ILE A CA 1
ATOM 889 C C . ILE A 1 112 ? -13.493 6.806 6.970 1.00 95.00 112 ILE A C 1
ATOM 891 O O . ILE A 1 112 ? -13.824 5.637 6.808 1.00 95.00 112 ILE A O 1
ATOM 895 N N . LYS A 1 113 ? -13.997 7.805 6.240 1.00 92.38 113 LYS A N 1
ATOM 896 C CA . LYS A 1 113 ? -15.083 7.636 5.258 1.00 92.38 113 LYS A CA 1
ATOM 897 C C . LYS A 1 113 ? -14.766 6.612 4.155 1.00 92.38 113 LYS A C 1
ATOM 899 O O . LYS A 1 113 ? -15.666 5.948 3.663 1.00 92.38 113 LYS A O 1
ATOM 904 N N . ASP A 1 114 ? -13.488 6.489 3.798 1.00 93.19 114 ASP A N 1
ATOM 905 C CA . ASP A 1 114 ? -12.998 5.622 2.719 1.00 93.19 114 ASP A CA 1
ATOM 906 C C . ASP A 1 114 ? -12.798 4.161 3.174 1.00 93.19 114 ASP A C 1
ATOM 908 O O . ASP A 1 114 ? -12.321 3.329 2.401 1.00 93.19 114 ASP A O 1
ATOM 912 N N . VAL A 1 115 ? -13.102 3.856 4.443 1.00 96.44 115 VAL A N 1
ATOM 913 C CA . VAL A 1 115 ? -12.988 2.522 5.040 1.00 96.44 115 VAL A CA 1
ATOM 914 C C . VAL A 1 115 ? -14.396 1.949 5.225 1.00 96.44 115 VAL A C 1
ATOM 916 O O . VAL A 1 115 ? -15.115 2.372 6.134 1.00 96.44 115 VAL A O 1
ATOM 919 N N . PRO A 1 116 ? -14.814 0.976 4.399 1.00 95.81 116 PRO A N 1
ATOM 920 C CA . PRO A 1 116 ? -16.122 0.355 4.538 1.00 95.81 116 PRO A CA 1
ATOM 921 C C . PRO A 1 116 ? -16.248 -0.386 5.873 1.00 95.81 116 PRO A C 1
ATOM 923 O O . PRO A 1 116 ? -15.374 -1.150 6.268 1.00 95.81 116 PRO A O 1
ATOM 926 N N . SER A 1 117 ? -17.371 -0.224 6.569 1.00 94.94 117 SER A N 1
ATOM 927 C CA . SER A 1 117 ? -17.638 -0.988 7.797 1.00 94.94 117 SER A CA 1
ATOM 928 C C . SER A 1 117 ? -17.990 -2.453 7.512 1.00 94.94 117 SER A C 1
ATOM 930 O O . SER A 1 117 ? -17.807 -3.319 8.374 1.00 94.94 117 SER A O 1
ATOM 932 N N . ARG A 1 118 ? -18.489 -2.732 6.303 1.00 94.12 118 ARG A N 1
ATOM 933 C CA . ARG A 1 118 ? -18.866 -4.059 5.826 1.00 94.12 118 ARG A CA 1
ATOM 934 C C . ARG A 1 118 ? -18.547 -4.202 4.343 1.00 94.12 118 ARG A C 1
ATOM 936 O O . ARG A 1 118 ? -18.784 -3.289 3.561 1.00 94.12 118 ARG A O 1
ATOM 943 N N . LEU A 1 119 ? -18.052 -5.373 3.980 1.00 91.00 119 LEU A N 1
ATOM 944 C CA . LEU A 1 119 ? -17.702 -5.777 2.630 1.00 91.00 119 LEU A CA 1
ATOM 945 C C . LEU A 1 119 ? -18.682 -6.864 2.164 1.00 91.00 119 LEU A C 1
ATOM 947 O O . LEU A 1 119 ? -19.205 -7.613 2.996 1.00 91.00 119 LEU A O 1
ATOM 951 N N . PRO A 1 120 ? -18.937 -6.993 0.852 1.00 85.56 120 PRO A N 1
ATOM 952 C CA . PRO A 1 120 ? -19.909 -7.947 0.305 1.00 85.56 120 PRO A CA 1
ATOM 953 C C . PRO A 1 120 ? -19.443 -9.418 0.357 1.00 85.56 120 PRO A C 1
ATOM 955 O O . PRO A 1 120 ? -19.988 -10.268 -0.337 1.00 85.56 120 PRO A O 1
ATOM 958 N N . ILE A 1 121 ? -18.422 -9.737 1.155 1.00 80.69 121 ILE A N 1
ATOM 959 C CA . ILE A 1 121 ? -17.738 -11.034 1.171 1.00 80.69 121 ILE A CA 1
ATOM 960 C C . ILE A 1 121 ? -17.788 -11.593 2.584 1.00 80.69 121 ILE A C 1
ATOM 962 O O . ILE A 1 121 ? -17.333 -10.945 3.518 1.00 80.69 121 ILE A O 1
ATOM 966 N N . GLN A 1 122 ? -18.282 -12.816 2.746 1.00 82.94 122 GLN A N 1
ATOM 967 C CA . GLN A 1 122 ? -18.331 -13.498 4.041 1.00 82.94 122 GLN A CA 1
ATOM 968 C C . GLN A 1 122 ? -17.076 -14.348 4.255 1.00 82.94 122 GLN A C 1
ATOM 970 O O . GLN A 1 122 ? -17.135 -15.572 4.297 1.00 82.94 122 GLN A O 1
ATOM 975 N N . ARG A 1 123 ? -15.915 -13.691 4.298 1.00 75.94 123 ARG A N 1
ATOM 976 C CA . ARG A 1 123 ? -14.633 -14.324 4.625 1.00 75.94 123 ARG A CA 1
ATOM 977 C C . ARG A 1 123 ? -13.779 -13.393 5.462 1.00 75.94 123 ARG A C 1
ATOM 979 O O . ARG A 1 123 ? -13.990 -12.176 5.458 1.00 75.94 123 ARG A O 1
ATOM 986 N N . ASP A 1 124 ? -12.801 -13.994 6.115 1.00 77.75 124 ASP A N 1
ATOM 987 C CA . ASP A 1 124 ? -11.778 -13.288 6.863 1.00 77.75 124 ASP A CA 1
ATOM 988 C C . ASP A 1 124 ? -10.640 -12.920 5.919 1.00 77.75 124 ASP A C 1
ATOM 990 O O . ASP A 1 124 ? -10.188 -13.739 5.115 1.00 77.75 124 ASP A O 1
ATOM 994 N N . PHE A 1 125 ? -10.206 -11.667 5.975 1.00 79.88 125 PHE A N 1
ATOM 995 C CA . PHE A 1 125 ? -9.048 -11.211 5.218 1.00 79.88 125 PHE A CA 1
ATOM 996 C C . PHE A 1 125 ? -8.482 -9.920 5.789 1.00 79.88 125 PHE A C 1
ATOM 998 O O . PHE A 1 125 ? -9.156 -9.159 6.487 1.00 79.88 125 PHE A O 1
ATOM 1005 N N . GLN A 1 126 ? -7.228 -9.657 5.436 1.00 87.81 126 GLN A N 1
ATOM 1006 C CA . GLN A 1 126 ? -6.551 -8.409 5.742 1.00 87.81 126 GLN A CA 1
ATOM 1007 C C . GLN A 1 126 ? -6.327 -7.615 4.458 1.00 87.81 126 GLN A C 1
ATOM 1009 O O . GLN A 1 126 ? -5.897 -8.152 3.436 1.00 87.81 126 GLN A O 1
ATOM 1014 N N . VAL A 1 127 ? -6.572 -6.313 4.525 1.00 94.12 127 VAL A N 1
ATOM 1015 C CA . VAL A 1 127 ? -6.176 -5.363 3.485 1.00 94.12 127 VAL A CA 1
ATOM 1016 C C . VAL A 1 127 ? -5.105 -4.419 4.004 1.00 94.12 127 VAL A C 1
ATOM 1018 O O . VAL A 1 127 ? -5.018 -4.151 5.204 1.00 94.12 127 VAL A O 1
ATOM 1021 N N . ARG A 1 128 ? -4.286 -3.908 3.088 1.00 95.19 128 ARG A N 1
ATOM 1022 C CA . ARG A 1 128 ? -3.231 -2.937 3.377 1.00 95.19 128 ARG A CA 1
ATOM 1023 C C . ARG A 1 128 ? -3.411 -1.699 2.516 1.00 95.19 128 ARG A C 1
ATOM 1025 O O . ARG A 1 128 ? -3.764 -1.778 1.332 1.00 95.19 128 ARG A O 1
ATOM 1032 N N . GLY A 1 129 ? -3.152 -0.558 3.132 1.00 96.81 129 GLY A N 1
ATOM 1033 C CA . GLY A 1 129 ? -3.257 0.737 2.493 1.00 96.81 129 GLY A CA 1
ATOM 1034 C C . GLY A 1 129 ? -2.486 1.811 3.239 1.00 96.81 129 GLY A C 1
ATOM 1035 O O . GLY A 1 129 ? -1.905 1.561 4.294 1.00 96.81 129 GLY A O 1
ATOM 1036 N N . GLU A 1 130 ? -2.537 3.018 2.696 1.00 97.62 130 GLU A N 1
ATOM 1037 C CA . GLU A 1 130 ? -1.925 4.204 3.285 1.00 97.62 130 GLU A CA 1
ATOM 1038 C C . GLU A 1 130 ? -3.026 5.147 3.777 1.00 97.62 130 GLU A C 1
ATOM 1040 O O . GLU A 1 130 ? -3.912 5.530 3.005 1.00 97.62 130 GLU A O 1
ATOM 1045 N N . LEU A 1 131 ? -2.988 5.529 5.053 1.00 97.38 131 LEU A N 1
ATOM 1046 C CA . LEU A 1 131 ? -3.752 6.670 5.551 1.00 97.38 131 LEU A CA 1
ATOM 1047 C C . LEU A 1 131 ? -2.955 7.939 5.253 1.00 97.38 131 LEU A C 1
ATOM 1049 O O . LEU A 1 131 ? -1.766 7.980 5.544 1.00 97.38 131 LEU A O 1
ATOM 1053 N N . TYR A 1 132 ? -3.582 8.969 4.700 1.00 96.81 132 TYR A N 1
ATOM 1054 C CA . TYR A 1 132 ? -2.892 10.204 4.333 1.00 96.81 132 TYR A CA 1
ATOM 1055 C C . TYR A 1 132 ? -3.810 11.424 4.448 1.00 96.81 132 TYR A C 1
ATOM 1057 O O . TYR A 1 132 ? -5.035 11.292 4.539 1.00 96.81 132 TYR A O 1
ATOM 1065 N N . SER A 1 133 ? -3.210 12.616 4.429 1.00 94.81 133 SER A N 1
ATOM 1066 C CA . SER A 1 133 ? -3.934 13.888 4.379 1.00 94.81 133 SER A CA 1
ATOM 1067 C C . SER A 1 133 ? -3.918 14.428 2.942 1.00 94.81 133 SER A C 1
ATOM 1069 O O . SER A 1 133 ? -2.845 14.773 2.439 1.00 94.81 133 SER A O 1
ATOM 1071 N N . PRO A 1 134 ? -5.063 14.473 2.234 1.00 93.69 134 PRO A N 1
ATOM 1072 C CA . PRO A 1 134 ? -5.133 15.019 0.879 1.00 93.69 134 PRO A CA 1
ATOM 1073 C C . PRO A 1 134 ? -4.747 16.503 0.816 1.00 93.69 134 PRO A C 1
ATOM 1075 O O . PRO A 1 134 ? -4.898 17.232 1.793 1.00 93.69 134 PRO A O 1
ATOM 1078 N N . ASN A 1 135 ? -4.320 16.967 -0.364 1.00 92.06 135 ASN A N 1
ATOM 1079 C CA . ASN A 1 135 ? -3.981 18.376 -0.631 1.00 92.06 135 ASN A CA 1
ATOM 1080 C C . ASN A 1 135 ? -2.881 18.943 0.289 1.00 92.06 135 ASN A C 1
ATOM 1082 O O . ASN A 1 135 ? -2.887 20.124 0.623 1.00 92.06 135 ASN A O 1
ATOM 1086 N N . GLN A 1 136 ? -1.951 18.091 0.718 1.00 93.38 136 GLN A N 1
ATOM 1087 C CA . GLN A 1 136 ? -0.781 18.462 1.511 1.00 93.38 136 GLN A CA 1
ATOM 1088 C C . GLN A 1 136 ? 0.500 18.103 0.761 1.00 93.38 136 GLN A C 1
ATOM 1090 O O . GLN A 1 136 ? 0.485 17.295 -0.170 1.00 93.38 136 GLN A O 1
ATOM 1095 N N . THR A 1 137 ? 1.629 18.664 1.194 1.00 93.88 137 THR A N 1
ATOM 1096 C CA . THR A 1 137 ? 2.935 18.158 0.752 1.00 93.88 137 THR A CA 1
ATOM 1097 C C . THR A 1 137 ? 3.180 16.758 1.338 1.00 93.88 137 THR A C 1
ATOM 1099 O O . THR A 1 137 ? 2.577 16.416 2.363 1.00 93.88 137 THR A O 1
ATOM 1102 N N . PRO A 1 138 ? 4.072 15.944 0.744 1.00 93.44 138 PRO A N 1
ATOM 1103 C CA . PRO A 1 138 ? 4.340 14.586 1.225 1.00 93.44 138 PRO A CA 1
ATOM 1104 C C . PRO A 1 138 ? 4.752 14.547 2.708 1.00 93.44 138 PRO A C 1
ATOM 1106 O O . PRO A 1 138 ? 4.136 13.851 3.518 1.00 93.44 138 PRO A O 1
ATOM 1109 N N . TYR A 1 139 ? 5.696 15.412 3.095 1.00 93.06 139 TYR A N 1
ATOM 1110 C CA . TYR A 1 139 ? 6.145 15.558 4.483 1.00 93.06 139 TYR A CA 1
ATOM 1111 C C . TYR A 1 139 ? 5.007 15.957 5.440 1.00 93.06 139 TYR A C 1
ATOM 1113 O O . TYR A 1 139 ? 4.820 15.331 6.487 1.00 93.06 139 TYR A O 1
ATOM 1121 N N . PHE A 1 140 ? 4.215 16.980 5.090 1.00 93.31 140 PHE A N 1
ATOM 1122 C CA . PHE A 1 140 ? 3.126 17.441 5.958 1.00 93.31 140 PHE A CA 1
ATOM 1123 C C . PHE A 1 140 ? 2.004 16.407 6.075 1.00 93.31 140 PHE A C 1
ATOM 1125 O O . PHE A 1 140 ? 1.475 16.213 7.172 1.00 93.31 140 PHE A O 1
ATOM 1132 N N . SER A 1 141 ? 1.677 15.703 4.987 1.00 94.94 141 SER A N 1
ATOM 1133 C CA . SER A 1 141 ? 0.706 14.605 4.999 1.00 94.94 141 SER A CA 1
ATOM 1134 C C . SER A 1 141 ? 1.103 13.526 6.005 1.00 94.94 141 SER A C 1
ATOM 1136 O O . SER A 1 141 ? 0.305 13.177 6.883 1.00 94.94 141 SER A O 1
ATOM 1138 N N . GLN A 1 142 ? 2.348 13.048 5.939 1.00 92.69 142 GLN A N 1
ATOM 1139 C CA . GLN A 1 142 ? 2.864 12.048 6.870 1.00 92.69 142 GLN A CA 1
ATOM 1140 C C . GLN A 1 142 ? 2.838 12.548 8.320 1.00 92.69 142 GLN A C 1
ATOM 1142 O O . GLN A 1 142 ? 2.319 11.855 9.200 1.00 92.69 142 GLN A O 1
ATOM 1147 N N . LYS A 1 143 ? 3.340 13.764 8.573 1.00 92.19 143 LYS A N 1
ATOM 1148 C CA . LYS A 1 143 ? 3.389 14.358 9.918 1.00 92.19 143 LYS A CA 1
ATOM 1149 C C . LYS A 1 143 ? 1.999 14.453 10.555 1.00 92.19 143 LYS A C 1
ATOM 1151 O O . LYS A 1 143 ? 1.785 13.951 11.658 1.00 92.19 143 LYS A O 1
ATOM 1156 N N . ILE A 1 144 ? 1.038 15.045 9.846 1.00 92.19 144 ILE A N 1
ATOM 1157 C CA . ILE A 1 144 ? -0.326 15.272 10.348 1.00 92.19 144 ILE A CA 1
ATOM 1158 C C . ILE A 1 144 ? -1.060 13.945 10.579 1.00 92.19 144 ILE A C 1
ATOM 1160 O O . ILE A 1 144 ? -1.807 13.815 11.556 1.00 92.19 144 ILE A O 1
ATOM 1164 N N . THR A 1 145 ? -0.828 12.959 9.707 1.00 93.31 145 THR A N 1
ATOM 1165 C CA . THR A 1 145 ? -1.394 11.610 9.834 1.00 93.31 145 THR A CA 1
ATOM 1166 C C . THR A 1 145 ? -0.841 10.889 11.059 1.00 93.31 145 THR A C 1
ATOM 1168 O O . THR A 1 145 ? -1.618 10.368 11.860 1.00 93.31 145 THR A O 1
ATOM 1171 N N . SER A 1 146 ? 0.477 10.919 11.262 1.00 91.31 146 SER A N 1
ATOM 1172 C CA . SER A 1 146 ? 1.122 10.339 12.445 1.00 91.31 146 SER A CA 1
ATOM 1173 C C . SER A 1 146 ? 0.595 10.975 13.737 1.00 91.31 146 SER A C 1
ATOM 1175 O O . SER A 1 146 ? 0.154 10.284 14.657 1.00 91.31 146 SER A O 1
ATOM 1177 N N . GLU A 1 147 ? 0.513 12.307 13.775 1.00 90.56 147 GLU A N 1
ATOM 1178 C CA . GLU A 1 147 ? -0.075 13.050 14.893 1.00 90.56 147 GLU A CA 1
ATOM 1179 C C . GLU A 1 147 ? -1.541 12.661 15.150 1.00 90.56 147 GLU A C 1
ATOM 1181 O O . GLU A 1 147 ? -1.944 12.541 16.304 1.00 90.56 147 GLU A O 1
ATOM 1186 N N . PHE A 1 148 ? -2.355 12.424 14.115 1.00 91.94 148 PHE A N 1
ATOM 1187 C CA . PHE A 1 148 ? -3.731 11.939 14.283 1.00 91.94 148 PHE A CA 1
ATOM 1188 C C . PHE A 1 148 ? -3.782 10.527 14.870 1.00 91.94 148 PHE A C 1
ATOM 1190 O O . PHE A 1 148 ? -4.588 10.261 15.764 1.00 91.94 148 PHE A O 1
ATOM 1197 N N . LEU A 1 149 ? -2.914 9.622 14.419 1.00 90.06 149 LEU A N 1
ATOM 1198 C CA . LEU A 1 149 ? -2.861 8.252 14.932 1.00 90.06 149 LEU A CA 1
ATOM 1199 C C . LEU A 1 149 ? -2.388 8.198 16.390 1.00 90.06 149 LEU A C 1
ATOM 1201 O O . LEU A 1 149 ? -2.896 7.369 17.147 1.00 90.06 149 LEU A O 1
ATOM 1205 N N . ASN A 1 150 ? -1.568 9.156 16.825 1.00 85.50 150 ASN A N 1
ATOM 1206 C CA . ASN A 1 150 ? -1.072 9.242 18.202 1.00 85.50 150 ASN A CA 1
ATOM 1207 C C . ASN A 1 150 ? -1.975 10.076 19.133 1.00 85.50 150 ASN A C 1
ATOM 1209 O O . ASN A 1 150 ? -2.151 9.737 20.300 1.00 85.50 150 ASN A O 1
ATOM 1213 N N . ASN A 1 151 ? -2.620 11.135 18.636 1.00 79.44 151 ASN A N 1
ATOM 1214 C CA . ASN A 1 151 ? -3.382 12.081 19.459 1.00 79.44 151 ASN A CA 1
ATOM 1215 C C . ASN A 1 151 ? -4.896 11.784 19.452 1.00 79.44 151 ASN A C 1
ATOM 1217 O O . ASN A 1 151 ? -5.466 11.380 18.440 1.00 79.44 151 ASN A O 1
ATOM 1221 N N . LYS A 1 152 ? -5.582 11.983 20.584 1.00 59.88 152 LYS A N 1
ATOM 1222 C CA . LYS A 1 152 ? -7.023 11.703 20.743 1.00 59.88 152 LYS A CA 1
ATOM 1223 C C . LYS A 1 152 ? -7.944 12.806 20.188 1.00 59.88 152 LYS A C 1
ATOM 1225 O O . LYS A 1 152 ? -9.121 12.533 19.985 1.00 59.88 152 LYS A O 1
ATOM 1230 N N . LYS A 1 153 ? -7.443 14.027 19.941 1.00 64.94 153 LYS A N 1
ATOM 1231 C CA . LYS A 1 153 ? -8.288 15.219 19.682 1.00 64.94 153 LYS A CA 1
ATOM 1232 C C . LYS A 1 153 ? -8.559 15.575 18.209 1.00 64.94 153 LYS A C 1
ATOM 1234 O O . LYS A 1 153 ? -9.433 16.397 17.954 1.00 64.94 153 LYS A O 1
ATOM 1239 N N . ARG A 1 154 ? -7.840 15.013 17.227 1.00 68.06 154 ARG A N 1
ATOM 1240 C CA . ARG A 1 154 ? -8.039 15.376 15.805 1.00 68.06 154 ARG A CA 1
ATOM 1241 C C . ARG A 1 154 ? -9.248 14.669 15.180 1.00 68.06 154 ARG A C 1
ATOM 1243 O O . ARG A 1 154 ? -9.503 13.496 15.442 1.00 68.06 154 ARG A O 1
ATOM 1250 N N . ILE A 1 155 ? -9.969 15.389 14.321 1.00 66.88 155 ILE A N 1
ATOM 1251 C CA . ILE A 1 155 ? -11.197 14.928 13.658 1.00 66.88 155 ILE A CA 1
ATOM 1252 C C . ILE A 1 155 ? -10.843 14.080 12.425 1.00 66.88 155 ILE A C 1
ATOM 1254 O O . ILE A 1 155 ? -10.059 14.496 11.579 1.00 66.88 155 ILE A O 1
ATOM 1258 N N . ALA A 1 156 ? -11.467 12.906 12.291 1.00 69.00 156 ALA A N 1
ATOM 1259 C CA . ALA A 1 156 ? -11.204 11.942 11.214 1.00 69.00 156 ALA A CA 1
ATOM 1260 C C . ALA A 1 156 ? -11.580 12.432 9.795 1.00 69.00 156 ALA A C 1
ATOM 1262 O O . ALA A 1 156 ? -11.096 11.881 8.811 1.00 69.00 156 ALA A O 1
ATOM 1263 N N . LYS A 1 157 ? -12.426 13.468 9.674 1.00 65.50 157 LYS A N 1
ATOM 1264 C CA . LYS A 1 157 ? -12.984 13.959 8.396 1.00 65.50 157 LYS A CA 1
ATOM 1265 C C . LYS A 1 157 ? -11.939 14.508 7.410 1.00 65.50 157 LYS A C 1
ATOM 1267 O O . LYS A 1 157 ? -12.259 14.649 6.235 1.00 65.50 157 LYS A O 1
ATOM 1272 N N . SER A 1 158 ? -10.718 14.789 7.865 1.00 85.56 158 SER A N 1
ATOM 1273 C CA . SER A 1 158 ? -9.644 15.365 7.043 1.00 85.56 158 SER A CA 1
ATOM 1274 C C . SER A 1 158 ? -8.692 14.333 6.428 1.00 85.56 158 SER A C 1
ATOM 1276 O O . SER A 1 158 ? -7.739 14.723 5.762 1.00 85.56 158 SER A O 1
ATOM 1278 N N . PHE A 1 159 ? -8.919 13.035 6.648 1.00 93.56 159 PHE A N 1
ATOM 1279 C CA . PHE A 1 159 ? -8.018 11.973 6.194 1.00 93.56 159 PHE A CA 1
ATOM 1280 C C . PHE A 1 159 ? -8.682 11.060 5.168 1.00 93.56 159 PHE A C 1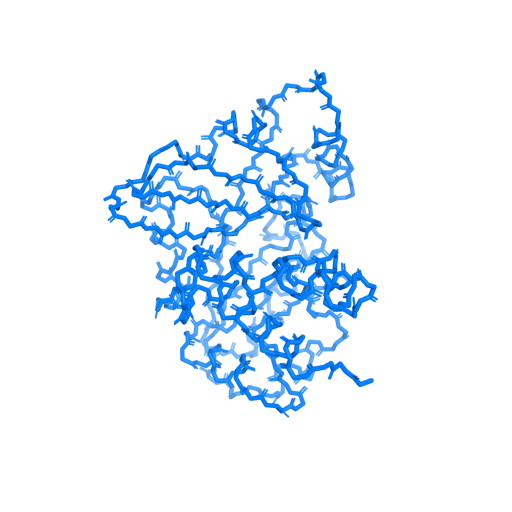
ATOM 1282 O O . PHE A 1 159 ? -9.891 10.820 5.211 1.00 93.56 159 PHE A O 1
ATOM 1289 N N . SER A 1 160 ? -7.855 10.508 4.284 1.00 95.88 160 SER A N 1
ATOM 1290 C CA . SER A 1 160 ? -8.249 9.508 3.299 1.00 95.88 160 SER A CA 1
ATOM 1291 C C . SER A 1 160 ? -7.428 8.240 3.456 1.00 95.88 160 SER A C 1
ATOM 1293 O O . SER A 1 160 ? -6.252 8.290 3.815 1.00 95.88 160 SER A O 1
ATOM 1295 N N . PHE A 1 161 ? -8.051 7.099 3.175 1.00 97.44 161 PHE A N 1
ATOM 1296 C CA . PHE A 1 161 ? -7.388 5.798 3.187 1.00 97.44 161 PHE A CA 1
ATOM 1297 C C . PHE A 1 161 ? -7.324 5.237 1.769 1.00 97.44 161 PHE A C 1
ATOM 1299 O O . PHE A 1 161 ? -8.349 5.073 1.113 1.00 97.44 161 PHE A O 1
ATOM 1306 N N . CYS A 1 162 ? -6.114 4.949 1.293 1.00 97.44 162 CYS A N 1
ATOM 1307 C CA . CYS A 1 162 ? -5.865 4.404 -0.035 1.00 97.44 162 CYS A CA 1
ATOM 1308 C C . CYS A 1 162 ? -5.456 2.934 0.072 1.00 97.44 162 CYS A C 1
ATOM 1310 O O . CYS A 1 162 ? -4.319 2.620 0.423 1.00 97.44 162 CYS A O 1
ATOM 1312 N N . CYS A 1 163 ? -6.380 2.028 -0.232 1.00 97.56 163 CYS A N 1
ATOM 1313 C CA . CYS A 1 163 ? -6.167 0.590 -0.179 1.00 97.56 163 CYS A CA 1
ATOM 1314 C C . CYS A 1 163 ? -5.502 0.089 -1.467 1.00 97.56 163 CYS A C 1
ATOM 1316 O O . CYS 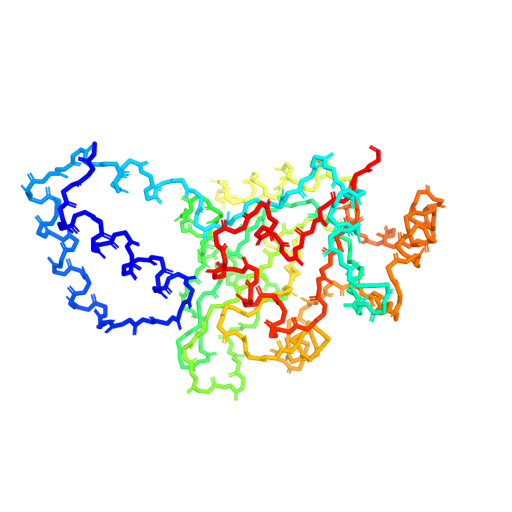A 1 163 ? -5.963 0.391 -2.568 1.00 97.56 163 CYS A O 1
ATOM 1318 N N . PHE A 1 164 ? -4.436 -0.703 -1.356 1.00 95.44 164 PHE A N 1
ATOM 1319 C CA . PHE A 1 164 ? -3.668 -1.141 -2.531 1.00 95.44 164 PHE A CA 1
ATOM 1320 C C . PHE A 1 164 ? -3.329 -2.632 -2.562 1.00 95.44 164 PHE A C 1
ATOM 1322 O O . PHE A 1 164 ? -2.798 -3.104 -3.572 1.00 95.44 164 PHE A O 1
ATOM 1329 N N . GLN A 1 165 ? -3.603 -3.372 -1.486 1.00 92.56 165 GLN A N 1
ATOM 1330 C CA . GLN A 1 165 ? -3.266 -4.790 -1.390 1.00 92.56 165 GLN A CA 1
ATOM 1331 C C . GLN A 1 165 ? -4.283 -5.549 -0.538 1.00 92.56 165 GLN A C 1
ATOM 1333 O O . GLN A 1 165 ? -4.727 -5.071 0.505 1.00 92.56 165 GLN A O 1
ATOM 1338 N N . ILE A 1 166 ? -4.596 -6.763 -0.984 1.00 90.12 166 ILE A N 1
ATOM 1339 C CA . ILE A 1 166 ? -5.276 -7.790 -0.197 1.00 90.12 166 ILE A CA 1
ATOM 1340 C C . ILE A 1 166 ? -4.208 -8.801 0.183 1.00 90.12 166 ILE A C 1
ATOM 1342 O O . ILE A 1 166 ? -3.558 -9.379 -0.693 1.00 90.12 166 ILE A O 1
ATOM 1346 N N . LEU A 1 167 ? -4.005 -8.996 1.477 1.00 83.12 167 LEU A N 1
ATOM 1347 C CA . LEU A 1 167 ? -3.141 -10.054 1.955 1.00 83.12 167 LEU A CA 1
ATOM 1348 C C . LEU A 1 167 ? -3.793 -11.385 1.579 1.00 83.12 167 LEU A C 1
ATOM 1350 O O . LEU A 1 167 ? -4.973 -11.593 1.854 1.00 83.12 167 LEU A O 1
ATOM 1354 N N . ASN A 1 168 ? -3.075 -12.257 0.880 1.00 74.56 168 ASN A N 1
ATOM 1355 C CA . ASN A 1 168 ? -3.627 -13.584 0.538 1.00 74.56 168 ASN A CA 1
ATOM 1356 C C . ASN A 1 168 ? -4.195 -13.646 -0.859 1.00 74.56 168 ASN A C 1
ATOM 1358 O O . ASN A 1 168 ? -4.659 -14.695 -1.305 1.00 74.56 168 ASN A O 1
ATOM 1362 N N . GLY A 1 169 ? -4.203 -12.493 -1.528 1.00 78.06 169 GLY A N 1
ATOM 1363 C CA . GLY A 1 169 ? -4.772 -12.340 -2.844 1.00 78.06 169 GLY A CA 1
ATOM 1364 C C . GLY A 1 169 ? -4.148 -13.327 -3.821 1.00 78.06 169 GLY A C 1
ATOM 1365 O O . GLY A 1 169 ? -2.928 -13.432 -3.947 1.00 78.06 169 GLY A O 1
ATOM 1366 N N . ARG A 1 170 ? -5.016 -14.036 -4.541 1.00 82.81 170 ARG A N 1
ATOM 1367 C CA . ARG A 1 170 ? -4.639 -14.841 -5.712 1.00 82.81 170 ARG A CA 1
ATOM 1368 C C . ARG A 1 170 ? -4.713 -14.036 -7.013 1.00 82.81 170 ARG A C 1
ATOM 1370 O O . ARG A 1 170 ? -4.208 -14.476 -8.039 1.00 82.81 170 ARG A O 1
ATOM 1377 N N . LEU A 1 171 ? -5.342 -12.865 -6.951 1.00 91.38 171 LEU A N 1
ATOM 1378 C CA . LEU A 1 171 ? -5.557 -11.960 -8.072 1.00 91.38 171 LEU A CA 1
ATOM 1379 C C . LEU A 1 171 ? -4.269 -11.230 -8.449 1.00 91.38 171 LEU A C 1
ATOM 1381 O O . LEU A 1 171 ? -3.446 -10.915 -7.587 1.00 91.38 171 LEU A O 1
ATOM 1385 N N . ASN A 1 172 ? -4.124 -10.907 -9.733 1.00 96.19 172 ASN A N 1
ATOM 1386 C CA . ASN A 1 172 ? -3.056 -10.015 -10.181 1.00 96.19 172 ASN A CA 1
ATOM 1387 C C . ASN A 1 172 ? -3.281 -8.577 -9.655 1.00 96.19 172 ASN A C 1
ATOM 1389 O O . ASN A 1 172 ? -4.333 -8.262 -9.089 1.00 96.19 172 ASN A O 1
ATOM 1393 N N . GLN A 1 173 ? -2.292 -7.690 -9.799 1.00 96.88 173 GLN A N 1
ATOM 1394 C CA . GLN A 1 173 ? -2.380 -6.340 -9.228 1.00 96.88 173 GLN A CA 1
ATOM 1395 C C . GLN A 1 173 ? -3.560 -5.543 -9.808 1.00 96.88 173 GLN A C 1
ATOM 1397 O O . GLN A 1 173 ? -4.268 -4.874 -9.057 1.00 96.88 173 GLN A O 1
ATOM 1402 N N . TYR A 1 174 ? -3.801 -5.627 -11.119 1.00 97.69 174 TYR A N 1
ATOM 1403 C CA . TYR A 1 174 ? -4.942 -4.980 -11.775 1.00 97.69 174 TYR A CA 1
ATOM 1404 C C . TYR A 1 174 ? -6.288 -5.448 -11.202 1.00 97.69 174 TYR A C 1
ATOM 1406 O O . TYR A 1 174 ? -7.110 -4.636 -10.770 1.00 97.69 174 TYR A O 1
ATOM 1414 N N . GLU A 1 175 ? -6.493 -6.761 -11.144 1.00 97.81 175 GLU A N 1
ATOM 1415 C CA . GLU A 1 175 ? -7.701 -7.385 -10.605 1.00 97.81 175 GLU A CA 1
ATOM 1416 C C . GLU A 1 175 ? -7.897 -7.060 -9.126 1.00 97.81 175 GLU A C 1
ATOM 1418 O O . GLU A 1 175 ? -9.011 -6.743 -8.717 1.00 97.81 175 GLU A O 1
ATOM 1423 N N . THR A 1 176 ? -6.818 -7.067 -8.339 1.00 96.50 176 THR A N 1
ATOM 1424 C CA . THR A 1 176 ? -6.843 -6.711 -6.914 1.00 96.50 176 THR A CA 1
ATOM 1425 C C . THR A 1 176 ? -7.358 -5.291 -6.714 1.00 96.50 176 THR A C 1
ATOM 1427 O O . THR A 1 176 ? -8.274 -5.075 -5.924 1.00 96.50 176 THR A O 1
ATOM 1430 N N . LEU A 1 177 ? -6.819 -4.313 -7.450 1.00 97.81 177 LEU A N 1
ATOM 1431 C CA . LEU A 1 177 ? -7.271 -2.925 -7.333 1.00 97.81 177 LEU A CA 1
ATOM 1432 C C . LEU A 1 177 ? -8.731 -2.766 -7.770 1.00 97.81 177 LEU A C 1
ATOM 1434 O O . LEU A 1 177 ? -9.501 -2.077 -7.107 1.00 97.81 177 LEU A O 1
ATOM 1438 N N . ASN A 1 178 ? -9.144 -3.426 -8.851 1.00 97.12 178 ASN A N 1
ATOM 1439 C CA . ASN A 1 178 ? -10.539 -3.383 -9.288 1.00 97.12 178 ASN A CA 1
ATOM 1440 C C . ASN A 1 178 ? -11.487 -4.045 -8.286 1.00 97.12 178 ASN A C 1
ATOM 1442 O O . ASN A 1 178 ? -12.589 -3.549 -8.060 1.00 97.12 178 ASN A O 1
ATOM 1446 N N . TYR A 1 179 ? -11.061 -5.137 -7.660 1.00 95.19 179 TYR A N 1
ATOM 1447 C CA . TYR A 1 179 ? -11.825 -5.804 -6.617 1.00 95.19 179 TYR A CA 1
ATOM 1448 C C . TYR A 1 179 ? -11.979 -4.922 -5.376 1.00 95.19 179 TYR A C 1
ATOM 1450 O O . TYR A 1 179 ? -13.090 -4.759 -4.877 1.00 95.19 179 TYR A O 1
ATOM 1458 N N . LEU A 1 180 ? -10.896 -4.286 -4.923 1.00 96.00 180 LEU A N 1
ATOM 1459 C CA . LEU A 1 180 ? -10.926 -3.336 -3.811 1.00 96.00 180 LEU A CA 1
ATOM 1460 C C . LEU A 1 180 ? -11.879 -2.162 -4.086 1.00 96.00 180 LEU A C 1
ATOM 1462 O O . LEU A 1 180 ? -12.681 -1.823 -3.219 1.00 96.00 180 LEU A O 1
ATOM 1466 N N . LYS A 1 181 ? -11.870 -1.603 -5.306 1.00 96.00 181 LYS A N 1
ATOM 1467 C CA . LYS A 1 181 ? -12.841 -0.570 -5.716 1.00 96.00 181 LYS A CA 1
ATOM 1468 C C . LYS A 1 181 ? -14.282 -1.068 -5.627 1.00 96.00 181 LYS A C 1
ATOM 1470 O O . LYS A 1 181 ? -15.127 -0.383 -5.063 1.00 96.00 181 LYS A O 1
ATOM 1475 N N . LYS A 1 182 ? -14.567 -2.270 -6.149 1.00 94.69 182 LYS A N 1
ATOM 1476 C CA . LYS A 1 182 ? -15.904 -2.894 -6.060 1.00 94.69 182 LYS A CA 1
ATOM 1477 C C . LYS A 1 182 ? -16.341 -3.124 -4.611 1.00 94.69 182 LYS A C 1
ATOM 1479 O O . LYS A 1 182 ? -17.525 -3.062 -4.313 1.00 94.69 182 LYS A O 1
ATOM 1484 N N . CYS A 1 183 ? -15.385 -3.357 -3.717 1.00 93.00 183 CYS A N 1
ATOM 1485 C CA . CYS A 1 183 ? -15.610 -3.483 -2.281 1.00 93.00 183 CYS A CA 1
ATOM 1486 C C . CYS A 1 183 ? -15.840 -2.136 -1.566 1.00 93.00 183 CYS A C 1
ATOM 1488 O O . CYS A 1 183 ? -16.075 -2.137 -0.362 1.00 93.00 183 CYS A O 1
ATOM 1490 N N . GLY A 1 184 ? -15.775 -1.003 -2.273 1.00 94.38 184 GLY A N 1
ATOM 1491 C CA . GLY A 1 184 ? -16.005 0.332 -1.716 1.00 94.38 184 GLY A CA 1
ATOM 1492 C C . GLY A 1 184 ? -14.751 1.039 -1.197 1.00 94.38 184 GLY A C 1
ATOM 1493 O O . GLY A 1 184 ? -14.872 2.091 -0.578 1.00 94.38 184 GLY A O 1
ATOM 1494 N N . PHE A 1 185 ? -13.552 0.498 -1.434 1.00 96.56 185 PHE A N 1
ATOM 1495 C CA . PHE A 1 185 ? -12.312 1.182 -1.066 1.00 96.56 185 PHE A CA 1
ATOM 1496 C C . PHE A 1 185 ? -11.878 2.196 -2.124 1.00 96.56 185 PHE A C 1
ATOM 1498 O O . PHE A 1 185 ? -11.934 1.933 -3.329 1.00 96.56 185 PHE A O 1
ATOM 1505 N N . ASN A 1 186 ? -11.283 3.297 -1.665 1.00 96.31 186 ASN A N 1
ATOM 1506 C CA . ASN A 1 186 ? -10.416 4.101 -2.517 1.00 96.31 186 ASN A CA 1
ATOM 1507 C C . ASN A 1 186 ? -9.114 3.345 -2.796 1.00 96.31 186 ASN A C 1
ATOM 1509 O O . ASN A 1 186 ? -8.503 2.774 -1.895 1.00 96.31 186 ASN A O 1
ATOM 1513 N N . THR A 1 187 ? -8.663 3.382 -4.047 1.00 97.56 187 THR A N 1
ATOM 1514 C CA . THR A 1 187 ? -7.427 2.726 -4.500 1.00 97.56 187 THR A CA 1
ATOM 1515 C C . THR A 1 187 ? -6.524 3.715 -5.232 1.00 97.56 187 THR A C 1
ATOM 1517 O O . THR A 1 187 ? -7.044 4.679 -5.811 1.00 97.56 187 THR A O 1
ATOM 1520 N N . PRO A 1 188 ? -5.203 3.479 -5.303 1.00 96.88 188 PRO A N 1
ATOM 1521 C CA . PRO A 1 188 ? -4.301 4.397 -5.981 1.00 96.88 188 PRO A CA 1
ATOM 1522 C C . PRO A 1 188 ? -4.625 4.500 -7.473 1.00 96.88 188 PRO A C 1
ATOM 1524 O O . PRO A 1 188 ? -4.928 3.505 -8.140 1.00 96.88 188 PRO A O 1
ATOM 1527 N N . HIS A 1 189 ? -4.510 5.710 -8.024 1.00 96.88 189 HIS A N 1
ATOM 1528 C CA . HIS A 1 189 ? -4.469 5.867 -9.473 1.00 96.88 189 HIS A CA 1
ATOM 1529 C C . HIS A 1 189 ? -3.273 5.078 -10.003 1.00 96.88 189 HIS A C 1
ATOM 1531 O O . HIS A 1 189 ? -2.165 5.237 -9.501 1.00 96.88 189 HIS A O 1
ATOM 1537 N N . SER A 1 190 ? -3.518 4.198 -10.967 1.00 97.38 190 SER A N 1
ATOM 1538 C CA . SER A 1 190 ? -2.536 3.209 -11.392 1.00 97.38 190 SER A CA 1
ATOM 1539 C C . SER A 1 190 ? -2.465 3.162 -12.907 1.00 97.38 190 SER A C 1
ATOM 1541 O O . SER A 1 190 ? -3.500 3.084 -13.567 1.00 97.38 190 SER A O 1
ATOM 1543 N N . TYR A 1 191 ? -1.247 3.165 -13.437 1.00 98.06 191 TYR A N 1
ATOM 1544 C CA . TYR A 1 191 ? -0.971 2.851 -14.836 1.00 98.06 191 TYR A CA 1
ATOM 1545 C C . TYR A 1 191 ? -0.421 1.435 -14.940 1.00 98.06 191 TYR A C 1
ATOM 1547 O O . TYR A 1 191 ? 0.216 0.953 -14.006 1.00 98.06 191 TYR A O 1
ATOM 1555 N N . PHE A 1 192 ? -0.641 0.777 -16.073 1.00 97.69 192 PHE A N 1
ATOM 1556 C CA . PHE A 1 192 ? -0.129 -0.565 -16.328 1.00 97.69 192 PHE A CA 1
ATOM 1557 C C . PHE A 1 192 ? 0.723 -0.554 -17.588 1.00 97.69 192 PHE A C 1
ATOM 1559 O O . PHE A 1 192 ? 0.329 0.023 -18.601 1.00 97.69 192 PHE A O 1
ATOM 1566 N N . THR A 1 193 ? 1.900 -1.163 -17.505 1.00 96.94 193 THR A N 1
ATOM 1567 C CA . THR A 1 193 ? 2.858 -1.246 -18.606 1.00 96.94 193 THR A CA 1
ATOM 1568 C C . THR A 1 193 ? 2.867 -2.651 -19.189 1.00 96.94 193 THR A C 1
ATOM 1570 O O . THR A 1 193 ? 2.595 -3.633 -18.494 1.00 96.94 193 THR A O 1
ATOM 1573 N N . ASN A 1 194 ? 3.211 -2.746 -20.471 1.00 95.56 194 ASN A N 1
ATOM 1574 C CA . ASN A 1 194 ? 3.498 -4.022 -21.124 1.00 95.56 194 ASN A CA 1
ATOM 1575 C C . ASN A 1 194 ? 4.992 -4.348 -21.112 1.00 95.56 194 ASN A C 1
ATOM 1577 O O . ASN A 1 194 ? 5.355 -5.518 -21.198 1.00 95.56 194 ASN A O 1
ATOM 1581 N N . PHE A 1 195 ? 5.840 -3.325 -20.984 1.00 96.38 195 PHE A N 1
ATOM 1582 C CA . PHE A 1 195 ? 7.289 -3.472 -21.007 1.00 96.38 195 PHE A CA 1
ATOM 1583 C C . PHE A 1 195 ? 7.949 -2.732 -19.846 1.00 96.38 195 PHE A C 1
ATOM 1585 O O . PHE A 1 195 ? 7.460 -1.690 -19.396 1.00 96.38 195 PHE A O 1
ATOM 1592 N N . THR A 1 196 ? 9.090 -3.247 -19.387 1.00 95.62 196 THR A N 1
ATOM 1593 C CA . THR A 1 196 ? 9.884 -2.633 -18.310 1.00 95.62 196 THR A CA 1
ATOM 1594 C C . THR A 1 196 ? 10.465 -1.279 -18.726 1.00 95.62 196 THR A C 1
ATOM 1596 O O . THR A 1 196 ? 10.520 -0.363 -17.911 1.00 95.62 196 THR A O 1
ATOM 1599 N N . SER A 1 197 ? 10.792 -1.096 -20.009 1.00 94.38 197 SER A N 1
ATOM 1600 C CA . SER A 1 197 ? 11.299 0.171 -20.562 1.00 94.38 197 SER A CA 1
ATOM 1601 C C . SER A 1 197 ? 10.322 1.344 -20.418 1.00 94.38 197 SER A C 1
ATOM 1603 O O . SER A 1 197 ? 10.741 2.497 -20.365 1.00 94.38 197 SER A O 1
ATOM 1605 N N . GLN A 1 198 ? 9.016 1.074 -20.302 1.00 96.38 198 GLN A N 1
ATOM 1606 C CA . GLN A 1 198 ? 8.004 2.119 -20.125 1.00 96.38 198 GLN A CA 1
ATOM 1607 C C . GLN A 1 198 ? 8.061 2.772 -18.736 1.00 96.38 198 GLN A C 1
ATOM 1609 O O . GLN A 1 198 ? 7.485 3.843 -18.554 1.00 96.38 198 GLN A O 1
ATOM 1614 N N . VAL A 1 199 ? 8.748 2.169 -17.757 1.00 95.69 199 VAL A N 1
ATOM 1615 C CA . VAL A 1 199 ? 8.879 2.734 -16.404 1.00 95.69 199 VAL A CA 1
ATOM 1616 C C . VAL A 1 199 ? 9.532 4.115 -16.443 1.00 95.69 199 VAL A C 1
ATOM 1618 O O . VAL A 1 199 ? 9.025 5.029 -15.793 1.00 95.69 199 VAL A O 1
ATOM 1621 N N . GLU A 1 200 ? 10.570 4.307 -17.261 1.00 93.88 200 GLU A N 1
ATOM 1622 C CA . GLU A 1 200 ? 11.268 5.597 -17.348 1.00 93.88 200 GLU A CA 1
ATOM 1623 C C . GLU A 1 200 ? 10.375 6.700 -17.929 1.00 93.88 200 GLU A C 1
ATOM 1625 O O . GLU A 1 200 ? 10.413 7.846 -17.483 1.00 93.88 200 GLU A O 1
ATOM 1630 N N . LEU A 1 201 ? 9.479 6.350 -18.858 1.00 95.81 201 LEU A N 1
ATOM 1631 C CA . LEU A 1 201 ? 8.484 7.289 -19.375 1.00 95.81 201 LEU A CA 1
ATOM 1632 C C . LEU A 1 201 ? 7.557 7.783 -18.255 1.00 95.81 201 LEU A C 1
ATOM 1634 O O . LEU A 1 201 ? 7.291 8.982 -18.153 1.00 95.81 201 LEU A O 1
ATOM 1638 N N . PHE A 1 202 ? 7.062 6.881 -17.404 1.00 96.62 202 PHE A N 1
ATOM 1639 C CA . PHE A 1 202 ? 6.213 7.268 -16.274 1.00 96.62 202 PHE A CA 1
ATOM 1640 C C . PHE A 1 202 ? 6.988 8.022 -15.195 1.00 96.62 202 PHE A C 1
ATOM 1642 O O . PHE A 1 202 ? 6.446 8.976 -14.638 1.00 96.62 202 PHE A O 1
ATOM 1649 N N . ARG A 1 203 ? 8.253 7.661 -14.951 1.00 95.06 203 ARG A N 1
ATOM 1650 C CA . ARG A 1 203 ? 9.151 8.404 -14.061 1.00 95.06 203 ARG A CA 1
ATOM 1651 C C . ARG A 1 203 ? 9.324 9.845 -14.539 1.00 95.06 203 ARG A C 1
ATOM 1653 O O . ARG A 1 203 ? 9.080 10.761 -13.760 1.00 95.06 203 ARG A O 1
ATOM 1660 N N . LYS A 1 204 ? 9.623 10.061 -15.824 1.00 95.81 204 LYS A N 1
ATOM 1661 C CA . LYS A 1 204 ? 9.722 11.403 -16.419 1.00 95.81 204 LYS A CA 1
ATOM 1662 C C . LYS A 1 204 ? 8.407 12.177 -16.314 1.00 95.81 204 LYS A C 1
ATOM 1664 O O . LYS A 1 204 ? 8.398 13.315 -15.867 1.00 95.81 204 LYS A O 1
ATOM 1669 N N . ARG A 1 205 ? 7.270 11.551 -16.643 1.00 97.19 205 ARG A N 1
ATOM 1670 C CA . ARG A 1 205 ? 5.947 12.189 -16.494 1.00 97.19 205 ARG A CA 1
ATOM 1671 C C . ARG A 1 205 ? 5.633 12.580 -15.049 1.00 97.19 205 ARG A C 1
ATOM 1673 O O . ARG A 1 205 ? 4.939 13.571 -14.840 1.00 97.19 205 ARG A O 1
ATOM 1680 N N . TRP A 1 206 ? 6.090 11.799 -14.075 1.00 96.06 206 TRP A N 1
ATOM 1681 C CA . TRP A 1 206 ? 5.940 12.124 -12.659 1.00 96.06 206 TRP A CA 1
ATOM 1682 C C . TRP A 1 206 ? 6.849 13.285 -12.241 1.00 96.06 206 TRP A C 1
ATOM 1684 O O . TRP A 1 206 ? 6.356 14.216 -11.612 1.00 96.06 206 TRP A O 1
ATOM 1694 N N . LEU A 1 207 ? 8.121 13.281 -12.652 1.00 94.88 207 LEU A N 1
ATOM 1695 C CA . LEU A 1 207 ? 9.060 14.384 -12.404 1.00 94.88 207 LEU A CA 1
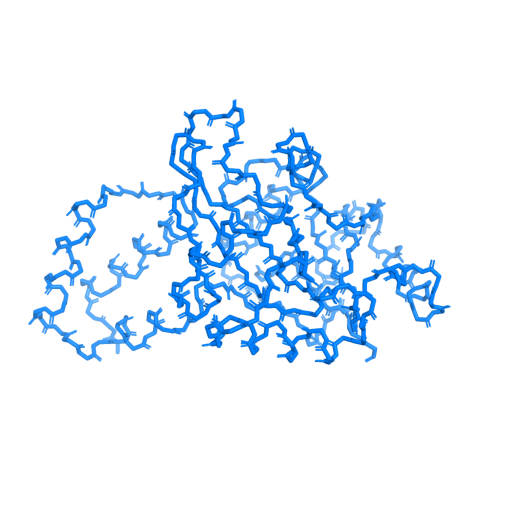ATOM 1696 C C . LEU A 1 207 ? 8.577 15.706 -13.024 1.00 94.88 207 LEU A C 1
ATOM 1698 O O . LEU A 1 207 ? 8.713 16.754 -12.401 1.00 94.88 207 LEU A O 1
ATOM 1702 N N . ASP A 1 208 ? 7.934 15.641 -14.193 1.00 95.88 208 ASP A N 1
ATOM 1703 C CA . ASP A 1 208 ? 7.274 16.774 -14.858 1.00 95.88 208 ASP A CA 1
ATOM 1704 C C . ASP A 1 208 ? 5.959 17.214 -14.166 1.00 95.88 208 ASP A C 1
ATOM 1706 O O . ASP A 1 208 ? 5.271 18.108 -14.656 1.00 95.88 208 ASP A O 1
ATOM 1710 N N . GLY A 1 209 ? 5.523 16.543 -13.093 1.00 93.75 209 GLY A N 1
ATOM 1711 C CA . GLY A 1 209 ? 4.272 16.840 -12.382 1.00 93.75 209 GLY A CA 1
ATOM 1712 C C . GLY A 1 209 ? 2.982 16.460 -13.127 1.00 93.75 209 GLY A C 1
ATOM 1713 O O . GLY A 1 209 ? 1.886 16.789 -12.676 1.00 93.75 209 GLY A O 1
ATOM 1714 N N . LYS A 1 210 ? 3.073 15.738 -14.254 1.00 96.31 210 LYS A N 1
ATOM 1715 C CA . LYS A 1 210 ? 1.923 15.398 -15.122 1.00 96.31 210 LYS A CA 1
ATOM 1716 C C . LYS A 1 210 ? 1.059 14.263 -14.579 1.00 96.31 210 LYS A C 1
ATOM 1718 O O . LYS A 1 210 ? -0.054 14.053 -15.058 1.00 96.31 210 LYS A O 1
ATOM 1723 N N . ILE A 1 211 ? 1.577 13.474 -13.642 1.00 96.56 211 ILE A N 1
ATOM 1724 C CA . ILE A 1 211 ? 0.844 12.372 -13.016 1.00 96.56 211 ILE A CA 1
ATOM 1725 C C . ILE A 1 211 ? 0.939 12.457 -11.497 1.00 96.56 211 ILE A C 1
ATOM 1727 O O . ILE A 1 211 ? 1.913 12.952 -10.946 1.00 96.56 211 ILE A O 1
ATOM 1731 N N . PHE A 1 212 ? -0.091 11.932 -10.833 1.00 96.44 212 PHE A N 1
ATOM 1732 C CA . PHE A 1 212 ? -0.173 11.799 -9.375 1.00 96.44 212 PHE A CA 1
ATOM 1733 C C . PHE A 1 212 ? -0.187 13.102 -8.561 1.00 96.44 212 PHE A C 1
ATOM 1735 O O . PHE A 1 212 ? -0.189 13.021 -7.340 1.00 96.44 212 PHE A O 1
ATOM 1742 N N . SER A 1 213 ? -0.339 14.267 -9.197 1.00 93.31 213 SER A N 1
ATOM 1743 C CA . SER A 1 213 ? -0.451 15.582 -8.537 1.00 93.31 213 SER A CA 1
ATOM 1744 C C . SER A 1 213 ? -1.560 15.681 -7.478 1.00 93.31 213 SER A C 1
ATOM 1746 O O . SER A 1 213 ? -1.475 16.493 -6.566 1.00 93.31 213 SER A O 1
ATOM 1748 N N . LYS A 1 214 ? -2.587 14.826 -7.558 1.00 93.44 214 LYS A N 1
ATOM 1749 C CA . LYS A 1 214 ? -3.666 14.735 -6.559 1.00 93.44 214 LYS A CA 1
ATOM 1750 C C . LYS A 1 214 ? -3.273 14.036 -5.247 1.00 93.44 214 LYS A C 1
ATOM 1752 O O . LYS A 1 214 ? -4.088 13.981 -4.328 1.00 93.44 214 LYS A O 1
ATOM 1757 N N . TYR A 1 215 ? -2.087 13.432 -5.176 1.00 95.94 215 TYR A N 1
ATOM 1758 C CA . TYR A 1 215 ? -1.601 12.713 -4.000 1.00 95.94 215 TYR A CA 1
ATOM 1759 C C . TYR A 1 215 ? -0.412 13.445 -3.370 1.00 95.94 215 TYR A C 1
ATOM 1761 O O . TYR A 1 215 ? 0.432 13.961 -4.102 1.00 95.94 215 TYR A O 1
ATOM 1769 N N . PRO A 1 216 ? -0.278 13.421 -2.032 1.00 95.81 216 PRO A N 1
ATOM 1770 C CA . PRO A 1 216 ? 0.975 13.772 -1.373 1.00 95.81 216 PRO A CA 1
ATOM 1771 C C . PRO A 1 216 ? 2.001 12.670 -1.667 1.00 95.81 216 PRO A C 1
ATOM 1773 O O . PRO A 1 216 ? 2.044 11.658 -0.974 1.00 95.81 216 PRO A O 1
ATOM 1776 N N . THR A 1 217 ? 2.761 12.817 -2.751 1.00 94.56 217 THR A N 1
ATOM 1777 C CA . THR A 1 217 ? 3.649 11.772 -3.280 1.00 94.56 217 THR A CA 1
ATOM 1778 C C . THR A 1 217 ? 5.085 12.281 -3.415 1.00 94.56 217 THR A C 1
ATOM 1780 O O . THR A 1 217 ? 5.309 13.343 -3.991 1.00 94.56 217 THR A O 1
ATOM 1783 N N . ASP A 1 218 ? 6.061 11.528 -2.906 1.00 93.25 218 ASP A N 1
ATOM 1784 C CA . ASP A 1 218 ? 7.511 11.781 -3.057 1.00 93.25 218 ASP A CA 1
ATOM 1785 C C . ASP A 1 218 ? 8.172 10.870 -4.107 1.00 93.25 218 ASP A C 1
ATOM 1787 O O . ASP A 1 218 ? 9.382 10.927 -4.332 1.00 93.25 218 ASP A O 1
ATOM 1791 N N . GLY A 1 219 ? 7.377 10.005 -4.735 1.00 94.75 219 GLY A N 1
ATOM 1792 C CA . GLY A 1 219 ? 7.865 8.975 -5.636 1.00 94.75 219 GLY A CA 1
ATOM 1793 C C . GLY A 1 219 ? 6.771 8.285 -6.434 1.00 94.75 219 GLY A C 1
ATOM 1794 O O . GLY A 1 219 ? 5.583 8.608 -6.341 1.00 94.75 219 GLY A O 1
ATOM 1795 N N . ILE A 1 220 ? 7.186 7.262 -7.171 1.00 96.75 220 ILE A N 1
ATOM 1796 C CA . ILE A 1 220 ? 6.310 6.247 -7.754 1.00 96.75 220 ILE A CA 1
ATOM 1797 C C . ILE A 1 220 ? 6.660 4.875 -7.183 1.00 96.75 220 ILE A C 1
ATOM 1799 O O . ILE A 1 220 ? 7.810 4.590 -6.859 1.00 96.75 220 ILE A O 1
ATOM 1803 N N . VAL A 1 221 ? 5.665 4.005 -7.073 1.00 96.62 221 VAL A N 1
ATOM 1804 C CA . VAL A 1 221 ? 5.843 2.595 -6.733 1.00 96.62 221 VAL A CA 1
ATOM 1805 C C . VAL A 1 221 ? 5.624 1.773 -7.989 1.00 96.62 221 VAL A C 1
ATOM 1807 O O . VAL A 1 221 ? 4.573 1.868 -8.629 1.00 96.62 221 VAL A O 1
ATOM 1810 N N . ILE A 1 222 ? 6.608 0.948 -8.324 1.00 96.19 222 ILE A N 1
ATOM 1811 C CA . ILE A 1 222 ? 6.511 -0.055 -9.379 1.00 96.19 222 ILE A CA 1
ATOM 1812 C C . ILE A 1 222 ? 6.216 -1.407 -8.741 1.00 96.19 222 ILE A C 1
ATOM 1814 O O . ILE A 1 222 ? 6.833 -1.770 -7.744 1.00 96.19 222 ILE A O 1
ATOM 1818 N N . LYS A 1 223 ? 5.253 -2.152 -9.284 1.00 95.75 223 LYS A N 1
ATOM 1819 C CA . LYS A 1 223 ? 4.900 -3.497 -8.801 1.00 95.75 223 LYS A CA 1
ATOM 1820 C C . LYS A 1 223 ? 4.776 -4.455 -9.970 1.00 95.75 223 LYS A C 1
ATOM 1822 O O . LYS A 1 223 ? 4.187 -4.092 -10.987 1.00 95.75 223 LYS A O 1
ATOM 1827 N N . ILE A 1 224 ? 5.271 -5.679 -9.821 1.00 96.19 224 ILE A N 1
ATOM 1828 C CA . ILE A 1 224 ? 5.005 -6.754 -10.782 1.00 96.19 224 ILE A CA 1
ATOM 1829 C C . ILE A 1 224 ? 3.498 -7.001 -10.815 1.00 96.19 224 ILE A C 1
ATOM 1831 O O . ILE A 1 224 ? 2.892 -7.211 -9.770 1.00 96.19 224 ILE A O 1
ATOM 1835 N N . ASN A 1 225 ? 2.868 -6.979 -11.992 1.00 97.56 225 ASN A N 1
ATOM 1836 C CA . ASN A 1 225 ? 1.419 -7.169 -12.072 1.00 97.56 225 ASN A CA 1
ATOM 1837 C C . ASN A 1 225 ? 1.013 -8.623 -11.772 1.00 97.56 225 ASN A C 1
ATOM 1839 O O . ASN A 1 225 ? 0.007 -8.856 -11.112 1.00 97.56 225 ASN A O 1
ATOM 1843 N N . SER A 1 226 ? 1.784 -9.605 -12.251 1.00 96.00 226 SER A N 1
ATOM 1844 C CA . SER A 1 226 ? 1.470 -11.035 -12.107 1.00 96.00 226 SER A CA 1
ATOM 1845 C C . SER A 1 226 ? 1.633 -11.527 -10.669 1.00 96.00 226 SER A C 1
ATOM 1847 O O . SER A 1 226 ? 2.747 -11.529 -10.145 1.00 96.00 226 SER A O 1
ATOM 1849 N N . ARG A 1 227 ? 0.557 -12.049 -10.062 1.00 91.94 227 ARG A N 1
ATOM 1850 C CA . ARG A 1 227 ? 0.620 -12.630 -8.710 1.00 91.94 227 ARG A CA 1
ATOM 1851 C C . ARG A 1 227 ? 1.522 -13.860 -8.634 1.00 91.94 227 ARG A C 1
ATOM 1853 O O . ARG A 1 227 ? 2.230 -14.024 -7.651 1.00 91.94 227 ARG A O 1
ATOM 1860 N N . LYS A 1 228 ? 1.560 -14.687 -9.685 1.00 90.06 228 LYS A N 1
ATOM 1861 C CA . LYS A 1 228 ? 2.455 -15.854 -9.749 1.00 90.06 228 LYS A CA 1
ATOM 1862 C C . LYS A 1 228 ? 3.926 -15.437 -9.663 1.00 90.06 228 LYS A C 1
ATOM 1864 O O . LYS A 1 228 ? 4.690 -16.060 -8.940 1.00 90.06 228 LYS A O 1
ATOM 1869 N N . LEU A 1 229 ? 4.310 -14.372 -10.368 1.00 90.94 229 LEU A N 1
ATOM 1870 C CA . LEU A 1 229 ? 5.678 -13.848 -10.304 1.00 90.94 229 LEU A CA 1
ATOM 1871 C C . LEU A 1 229 ? 5.981 -13.187 -8.954 1.00 90.94 229 LEU A C 1
ATOM 1873 O O . LEU A 1 229 ? 7.091 -13.340 -8.461 1.00 90.94 229 LEU A O 1
ATOM 1877 N N . GLN A 1 230 ? 5.010 -12.493 -8.346 1.00 89.19 230 GLN A N 1
ATOM 1878 C CA . GLN A 1 230 ? 5.170 -11.964 -6.987 1.00 89.19 230 GLN A CA 1
ATOM 1879 C C . GLN A 1 230 ? 5.442 -13.094 -5.985 1.00 89.19 230 GLN A C 1
ATOM 1881 O O . GLN A 1 230 ? 6.435 -13.033 -5.272 1.00 89.19 230 GLN A O 1
ATOM 1886 N N . LEU A 1 231 ? 4.620 -14.152 -5.997 1.00 83.06 231 LEU A N 1
ATOM 1887 C CA . LEU A 1 231 ? 4.790 -15.330 -5.138 1.00 83.06 231 LEU A CA 1
ATOM 1888 C C . LEU A 1 231 ? 6.166 -15.972 -5.322 1.00 83.06 231 LEU A C 1
ATOM 1890 O O . LEU A 1 231 ? 6.846 -16.238 -4.342 1.00 83.06 231 LEU A O 1
ATOM 1894 N N . LEU A 1 232 ? 6.609 -16.156 -6.570 1.00 83.81 232 LEU A N 1
ATOM 1895 C CA . LEU A 1 232 ? 7.928 -16.725 -6.859 1.00 83.81 232 LEU A CA 1
ATOM 1896 C C . LEU A 1 232 ? 9.083 -15.906 -6.275 1.00 83.81 232 LEU A C 1
ATOM 1898 O O . LEU A 1 232 ? 10.118 -16.490 -5.964 1.00 83.81 232 LEU A O 1
ATOM 1902 N N . ARG A 1 233 ? 8.928 -14.582 -6.151 1.00 82.62 233 ARG A N 1
ATOM 1903 C CA . ARG A 1 233 ? 9.919 -13.710 -5.505 1.00 82.62 233 ARG A CA 1
ATOM 1904 C C . ARG A 1 233 ? 9.798 -13.707 -3.985 1.00 82.62 233 ARG A C 1
ATOM 1906 O O . ARG A 1 233 ? 10.817 -13.679 -3.315 1.00 82.62 233 ARG A O 1
ATOM 1913 N N . GLU A 1 234 ? 8.580 -13.801 -3.453 1.00 77.00 234 GLU A N 1
ATOM 1914 C CA . GLU A 1 234 ? 8.331 -13.939 -2.010 1.00 77.00 234 GLU A CA 1
ATOM 1915 C C . GLU A 1 234 ? 8.913 -15.248 -1.450 1.00 77.00 234 GLU A C 1
ATOM 1917 O O . GLU A 1 234 ? 9.376 -15.268 -0.314 1.00 77.00 234 GLU A O 1
ATOM 1922 N N . THR A 1 235 ? 8.891 -16.336 -2.230 1.00 68.62 235 THR A N 1
ATOM 1923 C CA . THR A 1 235 ? 9.317 -17.672 -1.779 1.00 68.62 235 THR A CA 1
ATOM 1924 C C . THR A 1 235 ? 10.756 -18.042 -2.138 1.00 68.62 235 THR A C 1
ATOM 1926 O O . THR A 1 235 ? 11.259 -19.038 -1.626 1.00 68.62 235 THR A O 1
ATOM 1929 N N . ASN A 1 236 ? 11.415 -17.319 -3.050 1.00 61.62 236 ASN A N 1
ATOM 1930 C CA . ASN A 1 236 ? 12.806 -17.612 -3.406 1.00 61.62 236 ASN A CA 1
ATOM 1931 C C . ASN A 1 236 ? 13.775 -16.955 -2.421 1.00 61.62 236 ASN A C 1
ATOM 1933 O O . ASN A 1 236 ? 13.605 -15.801 -2.059 1.00 61.62 236 ASN A O 1
ATOM 1937 N N . LEU A 1 237 ? 14.853 -17.661 -2.077 1.00 52.81 237 LEU A N 1
ATOM 1938 C CA . LEU A 1 237 ? 16.029 -17.117 -1.380 1.00 52.81 237 LEU A CA 1
ATOM 1939 C C . LEU A 1 237 ? 17.030 -16.510 -2.383 1.00 52.81 237 LEU A C 1
ATOM 1941 O O . LEU A 1 237 ? 18.241 -16.670 -2.254 1.00 52.81 237 LEU A O 1
ATOM 1945 N N . SER A 1 238 ? 16.527 -15.878 -3.444 1.00 55.03 238 SER A N 1
ATOM 1946 C CA . SER A 1 238 ? 17.381 -15.273 -4.469 1.00 55.03 238 SER A CA 1
ATOM 1947 C C . SER A 1 238 ? 17.931 -13.923 -3.992 1.00 55.03 238 SER A C 1
ATOM 1949 O O . SER A 1 238 ? 17.512 -13.393 -2.965 1.00 55.03 238 SER A O 1
ATOM 1951 N N . LYS A 1 239 ? 18.838 -13.314 -4.764 1.00 60.41 239 LYS A N 1
ATOM 1952 C CA . LYS A 1 239 ? 19.246 -11.916 -4.536 1.00 60.41 239 LYS A CA 1
ATOM 1953 C C . LYS A 1 239 ? 18.077 -10.921 -4.730 1.00 60.41 239 LYS A C 1
ATOM 1955 O O . LYS A 1 239 ? 18.158 -9.807 -4.234 1.00 60.41 239 LYS A O 1
ATOM 1960 N N . TYR A 1 240 ? 17.003 -11.304 -5.435 1.00 67.81 240 TYR A N 1
ATOM 1961 C CA . TYR A 1 240 ? 15.916 -10.413 -5.871 1.00 67.81 240 TYR A CA 1
ATOM 1962 C C . TYR A 1 240 ? 14.544 -10.882 -5.362 1.00 67.81 240 TYR A C 1
ATOM 1964 O O . TYR A 1 240 ? 13.724 -11.406 -6.125 1.00 67.81 240 TYR A O 1
ATOM 1972 N N . ASN A 1 241 ? 14.282 -10.687 -4.070 1.00 75.38 241 ASN A N 1
ATOM 1973 C CA . ASN A 1 241 ? 13.059 -11.183 -3.417 1.00 75.38 241 ASN A CA 1
ATOM 1974 C C . ASN A 1 241 ? 11.919 -10.154 -3.442 1.00 75.38 241 ASN A C 1
ATOM 1976 O O . ASN A 1 241 ? 10.767 -10.442 -3.110 1.00 75.38 241 ASN A O 1
ATOM 1980 N N . GLU A 1 242 ? 12.207 -8.938 -3.897 1.00 84.75 242 GLU A N 1
ATOM 1981 C CA . GLU A 1 242 ? 11.234 -7.869 -4.010 1.00 84.75 242 GLU A CA 1
ATOM 1982 C C . GLU A 1 242 ? 10.448 -7.985 -5.309 1.00 84.75 242 GLU A C 1
ATOM 1984 O O . GLU A 1 242 ? 10.993 -8.122 -6.406 1.00 84.75 242 GLU A O 1
ATOM 1989 N N . TRP A 1 243 ? 9.133 -7.858 -5.198 1.00 88.25 243 TRP A N 1
ATOM 1990 C CA . TRP A 1 243 ? 8.213 -7.762 -6.331 1.00 88.25 243 TRP A CA 1
ATOM 1991 C C . TRP A 1 243 ? 7.636 -6.352 -6.507 1.00 88.25 243 TRP A C 1
ATOM 1993 O O . TRP A 1 243 ? 6.829 -6.108 -7.411 1.00 88.25 243 TRP A O 1
ATOM 2003 N N . GLN A 1 244 ? 8.053 -5.422 -5.650 1.00 91.00 244 GLN A N 1
ATOM 2004 C CA . GLN A 1 244 ? 7.694 -4.013 -5.688 1.00 91.00 244 GLN A CA 1
ATOM 2005 C C . GLN A 1 244 ? 8.876 -3.138 -5.266 1.00 91.00 244 GLN A C 1
ATOM 2007 O O . GLN A 1 244 ? 9.650 -3.523 -4.394 1.00 91.00 244 GLN A O 1
ATOM 2012 N N . TYR A 1 245 ? 8.986 -1.956 -5.867 1.00 91.69 245 TYR A N 1
ATOM 2013 C CA . TYR A 1 245 ? 10.078 -1.014 -5.633 1.00 91.69 245 TYR A CA 1
ATOM 2014 C C . TYR A 1 245 ? 9.557 0.421 -5.596 1.00 91.69 245 TYR A C 1
ATOM 2016 O O . TYR A 1 245 ? 8.620 0.766 -6.320 1.00 91.69 245 TYR A O 1
ATOM 2024 N N . ALA A 1 246 ? 10.168 1.267 -4.776 1.00 91.50 246 ALA A N 1
ATOM 2025 C CA . ALA A 1 246 ? 9.929 2.703 -4.771 1.00 91.50 246 ALA A CA 1
ATOM 2026 C C . ALA A 1 246 ? 11.004 3.425 -5.591 1.00 91.50 246 ALA A C 1
ATOM 2028 O O . ALA A 1 246 ? 12.195 3.246 -5.355 1.00 91.50 246 ALA A O 1
ATOM 2029 N N . ILE A 1 247 ? 10.579 4.286 -6.512 1.00 91.12 247 ILE A N 1
ATOM 2030 C CA . ILE A 1 247 ? 11.440 5.245 -7.204 1.00 91.12 247 ILE A CA 1
ATOM 2031 C C . ILE A 1 247 ? 11.132 6.618 -6.620 1.00 91.12 247 ILE A C 1
ATOM 2033 O O . ILE A 1 247 ? 9.995 7.082 -6.700 1.00 91.12 247 ILE A O 1
ATOM 2037 N N . LYS A 1 248 ? 12.142 7.252 -6.030 1.00 87.50 248 LYS A N 1
ATOM 2038 C CA . LYS A 1 248 ? 12.062 8.614 -5.493 1.00 87.50 248 LYS A CA 1
ATOM 2039 C C . LYS A 1 248 ? 12.766 9.596 -6.431 1.00 87.50 248 LYS A C 1
ATOM 2041 O O . LYS A 1 248 ? 13.355 9.180 -7.434 1.00 87.50 248 LYS A O 1
ATOM 2046 N N . LYS A 1 249 ? 12.615 10.887 -6.134 1.00 79.19 249 LYS A N 1
ATOM 2047 C CA . LYS A 1 249 ? 13.271 11.971 -6.869 1.00 79.19 249 LYS A CA 1
ATOM 2048 C C . LYS A 1 249 ? 14.786 11.861 -6.745 1.00 79.19 249 LYS A C 1
ATOM 2050 O O . LYS A 1 249 ? 15.241 11.499 -5.639 1.00 79.19 249 LYS A O 1
#

pLDDT: mean 86.03, std 12.58, range [40.59, 98.06]

Radius of gyration: 18.9 Å; chains: 1; bounding box: 40×43×51 Å

InterPro domains:
  IPR013839 NAD-dependent DNA ligase, adenylation [PF01653] (69-137)
  IPR013840 NAD-dependent DNA ligase, N-terminal [SM00532] (5-241)

Secondary structure (DSSP, 8-state):
---HHHHHHHHHHHHHHTT--SS-HHHHHHHHHHHHHH-TTSHHHHHTTS-SSPPPB-S-HHHHHHTS-TT--EEEEEEE-SEEEEEEEETTEEEEEEETT--B-HHHHTT-TTS-SB-S--S-EEEEEEEE-TTS-HHHHHHHHHHHHH-SSS-GGG-EEEEEEETT--S-HHHHHHHHHHTT------EEESSTTHHHHHHHHHHTT-SSTTS-EEEEEEEES-HHHHHHHHH--SS---SEEEEE-

Organism: Prochlorococcus marinus (strain MIT 9515) (NCBI:txid167542)

Sequence (249 aa):
MGSLLEKNVKHLDEQYRIGNALISDKAFDQLEKNLLRTDPQCDYFNQKNNLLLPSLANENHIEFLASLLKNTRLSIQPKIDGCAIAINYINGKFNKAITRTGFDVTSKIKKIKDVPSRLPIQRDFQVRGELYSPNQTPYFSQKITSEFLNNKKRIAKSFSFCCFQILNGRLNQYETLNYLKKCGFNTPHSYFTNFTSQVELFRKRWLDGKIFSKYPTDGIVIKINSRKLQLLRETNLSKYNEWQYAIKK